Protein AF-A0A554G141-F1 (afdb_monomer)

Foldseek 3Di:
DDDDDPPPCPPPFPDWDAFAAAWDVLLLVLLQVLQVVLLVCLDCVNPPQWDRCLSVLLLVVLQQWFKKWWTWPGHPPDPPLVPTFTWIWTATPVRDIDDTFTPVDGDDPLQWTKMFGGDSSGGPIMTGPCSPVVDDSVVSSVNCNCVNVRSSCSCCVVCVVSIGDDDDDDDDPVVVVVVVD

Sequence (181 aa):
MLPGGYFILTPWLAPPEVPGNIPSPTLARLLNESIDNALADMNPRDAPGLIPEAAANSRVFLHEVSEVVARCSMGRLEPNQKYNKLEYHLVRVDGVRFKPIYTGTRCSEKTLIFRATFKEGRVDQAFTDGRERQSSVDDVRGRVAEFGQKVTWSDWDHHRARYFPPPPPPPAPRDVAKEWE

Radius of gyration: 21.54 Å; Cα contacts (8 Å, |Δi|>4): 294; chains: 1; bounding box: 58×55×67 Å

Nearest PDB structures (foldseek):
  8wx0-assembly1_A  TM=3.498E-01  e=8.730E+00  Mycobacterium tuberculosis
  7d5n-assembly1_A-2  TM=1.989E-01  e=2.894E+00  Azotobacter vinelandii DJ

Mean predicted aligned error: 7.5 Å

Secondary structure (DSSP, 8-state):
------------PPPPPPP--EE-HHHHHHHHHHHHHHHHT-STTTSTT--TTHHHHHHHHHHHEEEEEEEESS-TTSTTGGG-EEEEEEEETTSPBPPPEEEEEE--TT---EEEEEETTEEEEEEE-SGGGGS-HHHHHHHHTTHHHHHHHTTTTT-GGGTSPPPPPPPPHHHHHHTT-

Solvent-accessible surface area (backbone atoms only — not comparable to full-atom values): 10184 Å² total; per-residue (Å²): 137,81,85,81,77,81,76,81,79,68,80,82,68,44,68,46,60,71,47,34,87,44,78,32,70,68,56,18,50,45,47,40,51,16,32,55,51,40,42,65,47,36,33,42,88,77,35,74,68,40,34,82,54,22,31,60,44,37,45,55,52,34,51,44,34,32,36,39,35,32,28,37,75,45,15,93,76,41,86,68,55,93,70,22,32,29,25,38,38,40,27,29,70,88,68,53,69,54,80,70,39,75,70,87,46,68,49,54,96,84,54,82,40,26,36,34,34,36,50,92,41,36,53,70,44,21,21,21,71,59,70,70,76,81,50,53,72,67,59,51,42,62,74,38,46,59,50,18,43,60,61,54,55,59,48,45,84,79,46,40,78,57,34,31,70,82,79,78,79,80,76,53,73,75,59,58,55,61,76,79,110

pLDDT: mean 88.93, std 14.11, range [39.19, 98.69]

Structure (mmCIF, N/CA/C/O backbone):
data_AF-A0A554G141-F1
#
_entry.id   AF-A0A554G141-F1
#
loop_
_atom_site.group_PDB
_atom_site.id
_atom_site.type_symbol
_atom_site.label_atom_id
_atom_site.label_alt_id
_atom_site.label_comp_id
_atom_site.label_asym_id
_atom_site.label_entity_id
_atom_site.label_seq_id
_atom_site.pdbx_PDB_ins_code
_atom_site.Cartn_x
_atom_site.Cartn_y
_atom_site.Cartn_z
_atom_site.occupancy
_atom_site.B_iso_or_equiv
_atom_site.auth_seq_id
_atom_site.auth_comp_id
_atom_site.auth_asym_id
_atom_site.auth_atom_id
_atom_site.pdbx_PDB_model_num
ATOM 1 N N . MET A 1 1 ? 8.980 -40.748 46.074 1.00 39.19 1 MET A N 1
ATOM 2 C CA . MET A 1 1 ? 9.354 -40.515 44.662 1.00 39.19 1 MET A CA 1
ATOM 3 C C . MET A 1 1 ? 8.459 -39.415 44.121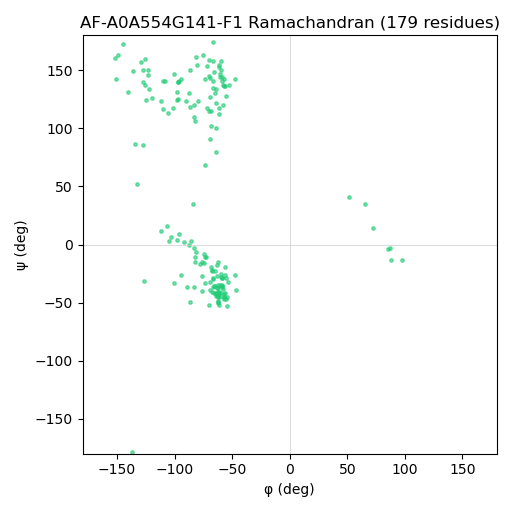 1.00 39.19 1 MET A C 1
ATOM 5 O O . MET A 1 1 ? 7.263 -39.631 44.002 1.00 39.19 1 MET A O 1
ATOM 9 N N . LEU A 1 2 ? 9.014 -38.223 43.904 1.00 43.03 2 LEU A N 1
ATOM 10 C CA . LEU A 1 2 ? 8.326 -37.097 43.268 1.00 43.03 2 LEU A CA 1
ATOM 11 C C . LEU A 1 2 ? 8.580 -37.189 41.757 1.00 43.03 2 LEU A C 1
ATOM 13 O O . LEU A 1 2 ? 9.753 -37.193 41.381 1.00 43.03 2 LEU A O 1
ATOM 17 N N . PRO A 1 3 ? 7.565 -37.243 40.880 1.00 44.75 3 PRO A N 1
ATOM 18 C CA . PRO A 1 3 ? 7.793 -36.945 39.481 1.00 44.75 3 PRO A CA 1
ATOM 19 C C . PRO A 1 3 ? 7.763 -35.423 39.333 1.00 44.75 3 PRO A C 1
ATOM 21 O O . PRO A 1 3 ? 6.718 -34.784 39.450 1.00 44.75 3 PRO A O 1
ATOM 24 N N . GLY A 1 4 ? 8.948 -34.842 39.145 1.00 42.09 4 GLY A N 1
ATOM 25 C CA . GLY A 1 4 ? 9.116 -33.436 38.807 1.00 42.09 4 GLY A CA 1
ATOM 26 C C . GLY A 1 4 ? 8.441 -33.137 37.473 1.00 42.09 4 GLY A C 1
ATOM 27 O O . GLY A 1 4 ? 8.871 -33.620 36.427 1.00 42.09 4 GLY A O 1
ATOM 28 N N . GLY A 1 5 ? 7.371 -32.345 37.522 1.00 40.41 5 GLY A N 1
ATOM 29 C CA . GLY A 1 5 ? 6.771 -31.752 36.339 1.00 40.41 5 GLY A CA 1
ATOM 30 C C . GLY A 1 5 ? 7.725 -30.716 35.759 1.00 40.41 5 GLY A C 1
ATOM 31 O O . GLY A 1 5 ? 8.004 -29.696 36.388 1.00 40.41 5 GLY A O 1
ATOM 32 N N . TYR A 1 6 ? 8.228 -30.982 34.557 1.00 41.31 6 TYR A N 1
ATOM 33 C CA . TYR A 1 6 ? 8.872 -29.973 33.730 1.00 41.31 6 TYR A CA 1
ATOM 34 C C . TYR A 1 6 ? 7.826 -28.915 33.363 1.00 41.31 6 TYR A C 1
ATOM 36 O O . TYR A 1 6 ? 7.010 -29.112 32.464 1.00 41.31 6 TYR A O 1
ATOM 44 N N . PHE A 1 7 ? 7.846 -27.781 34.063 1.00 43.00 7 PHE A N 1
ATOM 45 C CA . PHE A 1 7 ? 7.217 -26.563 33.575 1.00 43.00 7 PHE A CA 1
ATOM 46 C C . PHE A 1 7 ? 8.021 -26.083 32.367 1.00 43.00 7 PHE A C 1
ATOM 48 O O . PHE A 1 7 ? 9.104 -25.515 32.507 1.00 43.00 7 PHE A O 1
ATOM 55 N N . ILE A 1 8 ? 7.498 -26.334 31.169 1.00 44.94 8 ILE A N 1
ATOM 56 C CA . ILE A 1 8 ? 7.984 -25.692 29.951 1.00 44.94 8 ILE A CA 1
ATOM 57 C C . ILE A 1 8 ? 7.579 -24.216 30.049 1.00 44.94 8 ILE A C 1
ATOM 59 O O . ILE A 1 8 ? 6.482 -23.822 29.662 1.00 44.94 8 ILE A O 1
ATOM 63 N N . LEU A 1 9 ? 8.463 -23.395 30.615 1.00 43.41 9 LEU A N 1
ATOM 64 C CA . LEU A 1 9 ? 8.419 -21.939 30.507 1.00 43.41 9 LEU A CA 1
ATOM 65 C C . LEU A 1 9 ? 8.867 -21.550 29.092 1.00 43.41 9 LEU A C 1
ATOM 67 O O . LEU A 1 9 ? 9.944 -20.994 28.895 1.00 43.41 9 LEU A O 1
ATOM 71 N N . THR A 1 10 ? 8.060 -21.861 28.078 1.00 49.28 10 THR A N 1
ATOM 72 C CA . THR A 1 10 ? 8.142 -21.101 26.828 1.00 49.28 10 THR A CA 1
ATOM 73 C C . THR A 1 10 ? 7.728 -19.671 27.163 1.00 49.28 10 THR A C 1
ATOM 75 O O . THR A 1 10 ? 6.617 -19.495 27.678 1.00 49.28 10 THR A O 1
ATOM 78 N N . PRO A 1 11 ? 8.574 -18.652 26.921 1.00 46.34 11 PRO A N 1
ATOM 79 C CA . PRO A 1 11 ? 8.139 -17.278 27.080 1.00 46.34 11 PRO A CA 1
ATOM 80 C C . PRO A 1 11 ? 6.947 -17.099 26.144 1.00 46.34 11 PRO A C 1
ATOM 82 O O . PRO A 1 11 ? 7.045 -17.355 24.945 1.00 46.34 11 PRO A O 1
ATOM 85 N N . TRP A 1 12 ? 5.798 -16.751 26.718 1.00 48.34 12 TRP A N 1
ATOM 86 C CA . TRP A 1 12 ? 4.612 -16.338 25.984 1.00 48.34 12 TRP A CA 1
ATOM 87 C C . TRP A 1 12 ? 4.949 -15.032 25.254 1.00 48.34 12 TRP A C 1
ATOM 89 O O . TRP A 1 12 ? 4.650 -13.940 25.732 1.00 48.34 12 TRP A O 1
ATOM 99 N N . LEU A 1 13 ? 5.645 -15.148 24.125 1.00 55.28 13 LEU A N 1
ATOM 100 C CA . LEU A 1 13 ? 5.825 -14.065 23.174 1.00 55.28 13 LEU A CA 1
ATOM 101 C C . LEU A 1 13 ? 4.426 -13.689 22.692 1.00 55.28 13 LEU A C 1
ATOM 103 O O . LEU A 1 13 ? 3.688 -14.533 22.171 1.00 55.28 13 LEU A O 1
ATOM 107 N N . ALA A 1 14 ? 4.009 -12.455 22.968 1.00 56.25 14 ALA A N 1
ATOM 108 C CA . ALA A 1 14 ? 2.684 -12.008 22.575 1.00 56.25 14 ALA A CA 1
ATOM 109 C C . ALA A 1 14 ? 2.637 -11.994 21.040 1.00 56.25 14 ALA A C 1
ATOM 111 O O . ALA A 1 14 ? 3.540 -11.427 20.417 1.00 56.25 14 ALA A O 1
ATOM 112 N N . PRO A 1 15 ? 1.617 -12.592 20.402 1.00 65.44 15 PRO A N 1
ATOM 113 C CA . PRO A 1 15 ? 1.520 -12.542 18.954 1.00 65.44 15 PRO A CA 1
ATOM 114 C C . PRO A 1 15 ? 1.429 -11.077 18.486 1.00 65.44 15 PRO A C 1
ATOM 116 O O . PRO A 1 15 ? 0.914 -10.225 19.221 1.00 65.44 15 PRO A O 1
ATOM 119 N N . PRO A 1 16 ? 1.922 -10.761 17.274 1.00 71.06 16 PRO A N 1
ATOM 120 C CA . PRO A 1 16 ? 1.695 -9.464 16.648 1.00 71.06 16 PRO A CA 1
ATOM 121 C C . PRO A 1 16 ? 0.220 -9.061 16.712 1.00 71.06 16 PRO A C 1
ATOM 123 O O . PRO A 1 16 ? -0.654 -9.918 16.554 1.00 71.06 16 PRO A O 1
ATOM 126 N N . GLU A 1 17 ? -0.059 -7.770 16.922 1.00 75.56 17 GLU A N 1
ATOM 127 C CA . GLU A 1 17 ? -1.439 -7.274 16.921 1.00 75.56 17 GLU A CA 1
ATOM 128 C C . GLU A 1 17 ? -2.128 -7.646 15.601 1.00 75.56 17 GLU A C 1
ATOM 130 O O . GLU A 1 17 ? -1.603 -7.410 14.509 1.00 75.56 17 GLU A O 1
ATOM 135 N N . VAL A 1 18 ? -3.301 -8.267 15.716 1.00 79.88 18 VAL A N 1
ATOM 136 C CA . VAL A 1 18 ? -4.112 -8.697 14.578 1.00 79.88 18 VAL A CA 1
ATOM 137 C C . VAL A 1 18 ? -5.177 -7.630 14.329 1.00 79.88 18 VAL A C 1
ATOM 139 O O . VAL A 1 18 ? -5.745 -7.119 15.297 1.00 79.88 18 VAL A O 1
ATOM 142 N N . PRO A 1 19 ? -5.479 -7.290 13.064 1.00 82.69 19 PRO A N 1
ATOM 143 C CA . PRO A 1 19 ? -6.609 -6.429 12.753 1.00 82.69 19 PRO A CA 1
ATOM 144 C C . PRO A 1 19 ? -7.897 -6.945 13.391 1.00 82.69 19 PRO A C 1
ATOM 146 O O . PRO A 1 19 ? -8.187 -8.142 13.350 1.00 82.69 19 PRO A O 1
ATOM 149 N N . GLY A 1 20 ? -8.687 -6.033 13.954 1.00 88.19 20 GLY A N 1
ATOM 150 C CA . GLY A 1 20 ? -10.037 -6.364 14.388 1.00 88.19 20 GLY A CA 1
ATOM 151 C C . GLY A 1 20 ? -10.960 -6.690 13.205 1.00 88.19 20 GLY A C 1
ATOM 152 O O . GLY A 1 20 ? -10.599 -6.560 12.035 1.00 88.19 20 GLY A O 1
ATOM 153 N N . ASN A 1 21 ? -12.184 -7.112 13.523 1.00 93.94 21 ASN A N 1
ATOM 154 C CA . ASN A 1 21 ? -13.203 -7.489 12.536 1.00 93.94 21 ASN A CA 1
ATOM 155 C C . ASN A 1 21 ? -14.321 -6.440 12.405 1.00 93.94 21 ASN A C 1
ATOM 157 O O . ASN A 1 21 ? -15.384 -6.742 11.865 1.00 93.94 21 ASN A O 1
ATOM 161 N N . ILE A 1 22 ? -14.116 -5.219 12.909 1.00 96.38 22 ILE A N 1
ATOM 162 C CA . ILE A 1 22 ? -15.122 -4.155 12.844 1.00 96.38 22 ILE A CA 1
ATOM 163 C C . ILE A 1 22 ? -15.028 -3.482 11.471 1.00 96.38 22 ILE A C 1
ATOM 165 O O . ILE A 1 22 ? -13.972 -2.933 11.155 1.00 96.38 22 ILE A O 1
ATOM 169 N N . PRO A 1 23 ? -16.093 -3.485 10.648 1.00 96.94 23 PRO A N 1
ATOM 170 C CA . PRO A 1 23 ? -16.059 -2.827 9.350 1.00 96.94 23 PRO A CA 1
ATOM 171 C C . PRO A 1 23 ? -15.935 -1.305 9.505 1.00 96.94 23 PRO A C 1
ATOM 173 O O . PRO A 1 23 ? -16.569 -0.687 10.369 1.00 96.94 23 PRO A O 1
ATOM 176 N N . SER A 1 24 ? -15.139 -0.694 8.629 1.00 97.62 24 SER A N 1
ATOM 177 C CA . SER A 1 24 ? -14.906 0.748 8.575 1.00 97.62 24 SER A CA 1
ATOM 178 C C . SER A 1 24 ? -14.997 1.254 7.127 1.00 97.62 24 SER A C 1
ATOM 180 O O . SER A 1 24 ? -13.982 1.357 6.432 1.00 97.62 24 SER A O 1
ATOM 182 N N . PRO A 1 25 ? -16.211 1.589 6.641 1.00 97.81 25 PRO A N 1
ATOM 183 C CA . PRO A 1 25 ? -16.408 2.127 5.291 1.00 97.81 25 PRO A CA 1
ATOM 184 C C . PRO A 1 25 ? -15.635 3.429 5.054 1.00 97.81 25 PRO A C 1
ATOM 186 O O . PRO A 1 25 ? -15.106 3.661 3.969 1.00 97.81 25 PRO A O 1
ATOM 189 N N . THR A 1 26 ? -15.515 4.264 6.091 1.00 98.25 26 THR A N 1
ATOM 190 C CA . THR A 1 26 ? -14.709 5.488 6.037 1.00 98.25 26 THR A CA 1
ATOM 191 C C . THR A 1 26 ? -13.245 5.169 5.771 1.00 98.25 26 THR A C 1
ATOM 193 O O . THR A 1 26 ? -12.652 5.797 4.901 1.00 98.25 26 THR A O 1
ATOM 196 N N . LEU A 1 27 ? -12.669 4.176 6.457 1.00 98.19 27 LEU A N 1
ATOM 197 C CA . LEU A 1 27 ? -11.290 3.771 6.200 1.00 98.19 27 LEU A CA 1
ATOM 198 C C . LEU A 1 27 ? -11.132 3.211 4.782 1.00 98.19 27 LEU A C 1
ATOM 200 O O . LEU A 1 27 ? -10.208 3.616 4.088 1.00 98.19 27 LEU A O 1
ATOM 204 N N . ALA A 1 28 ? -12.049 2.357 4.317 1.00 98.50 28 ALA A N 1
ATOM 205 C CA . ALA A 1 28 ? -12.010 1.827 2.950 1.00 98.50 28 ALA A CA 1
ATOM 206 C C . ALA A 1 28 ? -11.988 2.947 1.892 1.00 98.50 28 ALA A C 1
ATOM 208 O O . ALA A 1 28 ? -11.204 2.898 0.943 1.00 98.50 28 ALA A O 1
ATOM 209 N N . ARG A 1 29 ? -12.789 4.004 2.088 1.00 98.62 29 ARG A N 1
ATOM 210 C CA . ARG A 1 29 ? -12.760 5.201 1.236 1.00 98.62 29 ARG A CA 1
ATOM 211 C C . ARG A 1 29 ? -11.405 5.912 1.287 1.00 98.62 29 ARG A C 1
ATOM 213 O O . ARG A 1 29 ? -10.842 6.180 0.234 1.00 98.62 29 ARG A O 1
ATOM 220 N N . LEU A 1 30 ? -10.865 6.181 2.478 1.00 98.56 30 LEU A N 1
ATOM 221 C CA . LEU A 1 30 ? -9.574 6.871 2.628 1.00 98.56 30 LEU A CA 1
ATOM 222 C C . LEU A 1 30 ? -8.406 6.076 2.018 1.00 98.56 30 LEU A C 1
ATOM 224 O O . LEU A 1 30 ? -7.485 6.661 1.454 1.00 98.56 30 LEU A O 1
ATOM 228 N N . LEU A 1 31 ? -8.445 4.743 2.095 1.00 98.62 31 LEU A N 1
ATOM 229 C CA . LEU A 1 31 ? -7.447 3.882 1.459 1.00 98.62 31 LEU A CA 1
ATOM 230 C C . LEU A 1 31 ? -7.540 3.947 -0.073 1.00 98.62 31 LEU A C 1
ATOM 232 O O . LEU A 1 31 ? -6.507 4.025 -0.735 1.00 98.62 31 LEU A O 1
ATOM 236 N N . ASN A 1 32 ? -8.753 3.968 -0.638 1.00 98.69 32 ASN A N 1
ATOM 237 C CA . ASN A 1 32 ? -8.944 4.190 -2.075 1.00 98.69 32 ASN A CA 1
ATOM 238 C C . ASN A 1 32 ? -8.473 5.587 -2.508 1.00 98.69 32 ASN A C 1
ATOM 240 O O . ASN A 1 32 ? -7.807 5.691 -3.530 1.00 98.69 32 ASN A O 1
ATOM 244 N N . GLU A 1 33 ? -8.751 6.637 -1.728 1.00 98.62 33 GLU A N 1
ATOM 245 C CA . GLU A 1 33 ? -8.236 7.992 -1.992 1.00 98.62 33 GLU A CA 1
ATOM 246 C C . GLU A 1 33 ? -6.702 8.005 -2.033 1.00 98.62 33 GLU A C 1
ATOM 248 O O . GLU A 1 33 ? -6.109 8.558 -2.954 1.00 98.62 33 GLU A O 1
ATOM 253 N N . SER A 1 34 ? -6.050 7.343 -1.072 1.00 98.50 34 SER A N 1
ATOM 254 C CA . SER A 1 34 ? -4.591 7.211 -1.053 1.00 98.50 34 SER A CA 1
ATOM 255 C C . SER A 1 34 ? -4.054 6.450 -2.276 1.00 98.50 34 SER A C 1
ATOM 257 O O . SER A 1 34 ? -3.048 6.862 -2.852 1.00 98.50 34 SER A O 1
ATOM 259 N N . ILE A 1 35 ? -4.726 5.375 -2.712 1.00 98.44 35 ILE A N 1
ATOM 260 C CA . ILE A 1 35 ? -4.378 4.652 -3.950 1.00 98.44 35 ILE A CA 1
ATOM 261 C C . ILE A 1 35 ? -4.525 5.556 -5.171 1.00 98.44 35 ILE A C 1
ATOM 263 O O . ILE A 1 35 ? -3.615 5.622 -5.990 1.00 98.44 35 ILE A O 1
ATOM 267 N N . ASP A 1 36 ? -5.662 6.232 -5.313 1.00 98.19 36 ASP A N 1
ATOM 268 C CA . ASP A 1 36 ? -5.946 7.036 -6.498 1.00 98.19 36 ASP A CA 1
ATOM 269 C C . ASP A 1 36 ? -4.985 8.235 -6.598 1.00 98.19 36 ASP A C 1
ATOM 271 O O . ASP A 1 36 ? -4.502 8.520 -7.693 1.00 98.19 36 ASP A O 1
ATOM 275 N N . ASN A 1 37 ? -4.595 8.844 -5.471 1.00 97.44 37 ASN A N 1
ATOM 276 C CA . ASN A 1 37 ? -3.527 9.850 -5.431 1.00 97.44 37 ASN A CA 1
ATOM 277 C C . ASN A 1 37 ? -2.176 9.265 -5.868 1.00 97.44 37 ASN A C 1
ATOM 279 O O . ASN A 1 37 ? -1.526 9.813 -6.752 1.00 97.44 37 ASN A O 1
ATOM 283 N N . ALA A 1 38 ? -1.780 8.113 -5.317 1.00 97.06 38 ALA A N 1
ATOM 284 C CA . ALA A 1 38 ? -0.513 7.480 -5.678 1.00 97.06 38 ALA A CA 1
ATOM 285 C C . ALA A 1 38 ? -0.439 7.115 -7.169 1.00 97.06 38 ALA A C 1
ATOM 287 O O . ALA A 1 38 ? 0.628 7.196 -7.766 1.00 97.06 38 ALA A O 1
ATOM 288 N N . LEU A 1 39 ? -1.560 6.721 -7.779 1.00 96.88 39 LEU A N 1
ATOM 289 C CA . LEU A 1 39 ? -1.635 6.441 -9.213 1.00 96.88 39 LEU A CA 1
ATOM 290 C C . LEU A 1 39 ? -1.611 7.716 -10.063 1.00 96.88 39 LEU A C 1
ATOM 292 O O . LEU A 1 39 ? -1.063 7.686 -11.162 1.00 96.88 39 LEU A O 1
ATOM 296 N N . ALA A 1 40 ? -2.178 8.823 -9.577 1.00 96.12 40 ALA A N 1
ATOM 297 C CA . ALA A 1 40 ? -2.068 10.118 -10.247 1.00 96.12 40 ALA A CA 1
ATOM 298 C C . ALA A 1 40 ? -0.605 10.593 -10.306 1.00 96.12 40 ALA A C 1
ATOM 300 O O . ALA A 1 40 ? -0.170 11.085 -11.347 1.00 96.12 40 ALA A O 1
ATOM 301 N N . ASP A 1 41 ? 0.166 10.337 -9.246 1.00 95.31 41 ASP A N 1
ATOM 302 C CA . ASP A 1 41 ? 1.593 10.674 -9.152 1.00 95.31 41 ASP A CA 1
ATOM 303 C C . ASP A 1 41 ? 2.496 9.770 -10.024 1.00 95.31 41 ASP A C 1
ATOM 305 O O . ASP A 1 41 ? 3.673 10.065 -10.227 1.00 95.31 41 ASP A O 1
ATOM 309 N N . MET A 1 42 ? 1.970 8.675 -10.591 1.00 94.94 42 MET A N 1
ATOM 310 C CA . MET A 1 42 ? 2.705 7.748 -11.474 1.00 94.94 42 MET A CA 1
ATOM 311 C C . MET A 1 42 ? 2.761 8.201 -12.934 1.00 94.94 42 MET A C 1
ATOM 313 O O . MET A 1 42 ? 2.724 7.385 -13.859 1.00 94.94 42 MET A O 1
ATOM 317 N N . ASN A 1 43 ? 2.848 9.502 -13.166 1.00 91.25 43 ASN A N 1
ATOM 318 C CA . ASN A 1 43 ? 3.11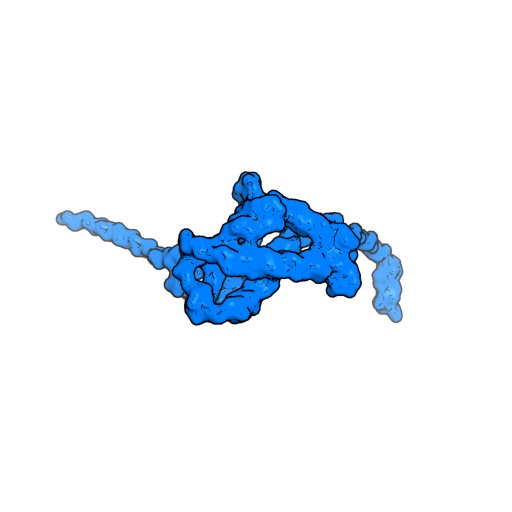1 10.029 -14.493 1.00 91.25 43 ASN A CA 1
ATOM 319 C C . ASN A 1 43 ? 4.596 10.427 -14.607 1.00 91.25 43 ASN A C 1
ATOM 321 O O . ASN A 1 43 ? 5.176 10.902 -13.631 1.00 91.25 43 ASN A O 1
ATOM 325 N N . PRO A 1 44 ? 5.233 10.288 -15.785 1.00 92.88 44 PRO A N 1
ATOM 326 C CA . PRO A 1 44 ? 6.660 10.595 -15.936 1.00 92.88 44 PRO A CA 1
ATOM 327 C C . PRO A 1 44 ? 7.045 12.058 -15.661 1.00 92.88 44 PRO A C 1
ATOM 329 O O . PRO A 1 44 ? 8.230 12.357 -15.520 1.00 92.88 44 PRO A O 1
ATOM 332 N N . ARG A 1 45 ? 6.070 12.976 -15.615 1.00 93.31 45 ARG A N 1
ATOM 333 C CA . ARG A 1 45 ? 6.292 14.382 -15.263 1.00 93.31 45 ARG A CA 1
ATOM 334 C C . ARG A 1 45 ? 6.493 14.553 -13.753 1.00 93.31 45 ARG A C 1
ATOM 336 O O . ARG A 1 45 ? 7.363 15.328 -13.368 1.00 93.31 45 ARG A O 1
ATOM 343 N N . ASP A 1 46 ? 5.736 13.832 -12.932 1.00 91.62 46 ASP A N 1
ATOM 344 C CA . ASP A 1 46 ? 5.782 13.937 -11.468 1.00 91.62 46 ASP A CA 1
ATOM 345 C C . ASP A 1 46 ? 6.721 12.892 -10.833 1.00 91.62 46 ASP A C 1
ATOM 347 O O . ASP A 1 46 ? 7.324 13.143 -9.790 1.00 91.62 46 ASP A O 1
ATOM 351 N N . ALA A 1 47 ? 6.936 11.760 -11.510 1.00 91.31 47 ALA A N 1
ATOM 352 C CA . ALA A 1 47 ? 7.878 10.710 -11.128 1.00 91.31 47 ALA A CA 1
ATOM 353 C C . ALA A 1 47 ? 8.833 10.372 -12.296 1.00 91.31 47 ALA A C 1
ATOM 355 O O . ALA A 1 47 ? 8.584 9.435 -13.068 1.00 91.31 47 ALA A O 1
ATOM 356 N N . PRO A 1 48 ? 9.945 11.124 -12.445 1.00 93.00 48 PRO A N 1
ATOM 357 C CA . PRO A 1 48 ? 10.907 10.914 -13.521 1.00 93.00 48 PRO A CA 1
ATOM 358 C C . PRO A 1 48 ? 11.466 9.488 -13.551 1.00 93.00 48 PRO A C 1
ATOM 360 O O . PRO A 1 48 ? 11.848 8.923 -12.527 1.00 93.00 48 PRO A O 1
ATOM 363 N N . GLY A 1 49 ? 11.555 8.922 -14.754 1.00 93.06 49 GLY A N 1
ATOM 364 C CA . GLY A 1 49 ? 12.064 7.569 -14.993 1.00 93.06 49 GLY A CA 1
ATOM 365 C C . GLY A 1 49 ? 10.981 6.499 -15.134 1.00 93.06 49 GLY A C 1
ATOM 366 O O . GLY A 1 49 ? 11.295 5.415 -15.622 1.00 93.06 49 GLY A O 1
ATOM 367 N N . LEU A 1 50 ? 9.726 6.789 -14.776 1.00 96.06 50 LEU A N 1
ATOM 368 C CA . LEU A 1 50 ? 8.603 5.907 -15.097 1.00 96.06 50 LEU A CA 1
ATOM 369 C C . LEU A 1 50 ? 8.260 5.943 -16.593 1.00 96.06 50 LEU A C 1
ATOM 371 O O . LEU A 1 50 ? 8.478 6.947 -17.276 1.00 96.06 50 LEU A O 1
ATOM 375 N N . ILE A 1 51 ? 7.684 4.849 -17.092 1.00 96.75 51 ILE A N 1
ATOM 376 C CA . ILE A 1 51 ? 7.012 4.816 -18.398 1.00 96.75 51 ILE A CA 1
ATOM 377 C C . ILE A 1 51 ? 5.591 5.404 -18.290 1.00 96.75 51 ILE A C 1
ATOM 379 O O . ILE A 1 51 ? 4.995 5.341 -17.210 1.00 96.75 51 ILE A O 1
ATOM 383 N N . PRO A 1 52 ? 5.007 5.949 -19.375 1.00 96.56 52 PRO A N 1
ATOM 384 C CA . PRO A 1 52 ? 3.648 6.507 -19.357 1.00 96.56 52 PRO A CA 1
ATOM 385 C C . PRO A 1 52 ? 2.560 5.534 -18.873 1.00 96.56 52 PRO A C 1
ATOM 387 O O . PRO A 1 52 ? 1.556 5.954 -18.304 1.00 96.56 52 PRO A O 1
ATOM 390 N N . GLU A 1 53 ? 2.761 4.232 -19.069 1.00 97.00 53 GLU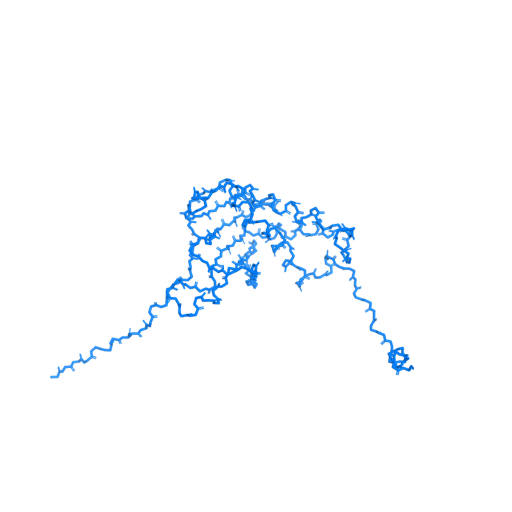 A N 1
ATOM 391 C CA . GLU A 1 53 ? 1.823 3.169 -18.707 1.00 97.00 53 GLU A CA 1
ATOM 392 C C . GLU A 1 53 ? 1.918 2.739 -17.231 1.00 97.00 53 GLU A C 1
ATOM 394 O O . GLU A 1 53 ? 1.129 1.899 -16.793 1.00 97.00 53 GLU A O 1
ATOM 399 N N . ALA A 1 54 ? 2.845 3.298 -16.441 1.00 97.19 54 ALA A N 1
ATOM 400 C CA . ALA A 1 54 ? 3.119 2.861 -15.068 1.00 97.19 54 ALA A CA 1
ATOM 401 C C . ALA A 1 54 ? 1.861 2.842 -14.180 1.00 97.19 54 ALA A C 1
ATOM 403 O O . ALA A 1 54 ? 1.603 1.844 -13.507 1.00 97.19 54 ALA A O 1
ATOM 404 N N . ALA A 1 55 ? 1.031 3.890 -14.236 1.00 97.12 55 ALA A N 1
ATOM 405 C CA . ALA A 1 55 ? -0.222 3.959 -13.480 1.00 97.12 55 ALA A CA 1
ATOM 406 C C . ALA A 1 55 ? -1.219 2.851 -13.879 1.00 97.12 55 ALA A C 1
ATOM 408 O O . ALA A 1 55 ? -1.830 2.210 -13.020 1.00 97.12 55 ALA A O 1
ATOM 409 N N . ALA A 1 56 ? -1.368 2.589 -15.182 1.00 96.88 56 ALA A N 1
ATOM 410 C CA . ALA A 1 56 ? -2.240 1.527 -15.683 1.00 96.88 56 ALA A CA 1
ATOM 411 C C . ALA A 1 56 ? -1.724 0.144 -15.256 1.00 96.88 56 ALA A C 1
ATOM 413 O O . ALA A 1 56 ? -2.498 -0.689 -14.786 1.00 96.88 56 ALA A O 1
ATOM 414 N N . ASN A 1 57 ? -0.409 -0.070 -15.322 1.00 97.62 57 ASN A N 1
ATOM 415 C CA . ASN A 1 57 ? 0.224 -1.311 -14.886 1.00 97.62 57 ASN A CA 1
ATOM 416 C C . ASN A 1 57 ? 0.109 -1.521 -13.369 1.00 97.62 57 ASN A C 1
ATOM 418 O O . ASN A 1 57 ? -0.143 -2.638 -12.922 1.00 97.62 57 ASN A O 1
ATOM 422 N N . SER A 1 58 ? 0.198 -0.460 -12.561 1.00 97.44 58 SER A N 1
ATOM 423 C CA . SER A 1 58 ? -0.109 -0.545 -11.129 1.00 97.44 58 SER A CA 1
ATOM 424 C C . SER A 1 58 ? -1.574 -0.872 -10.872 1.00 97.44 58 SER A C 1
ATOM 426 O O . SER A 1 58 ? -1.856 -1.642 -9.958 1.00 97.44 58 SER A O 1
ATOM 428 N N . ARG A 1 59 ? -2.517 -0.371 -11.681 1.00 96.62 59 ARG A N 1
ATOM 429 C CA . ARG A 1 59 ? -3.922 -0.787 -11.562 1.00 96.62 59 ARG A CA 1
ATOM 430 C C . ARG A 1 59 ? -4.074 -2.284 -11.833 1.00 96.62 59 ARG A C 1
ATOM 432 O O . ARG A 1 59 ? -4.719 -2.956 -11.037 1.00 96.62 59 ARG A O 1
ATOM 439 N N . VAL A 1 60 ? -3.435 -2.811 -12.881 1.00 96.69 60 VAL A N 1
ATOM 440 C CA . VAL A 1 60 ? -3.406 -4.259 -13.172 1.00 96.69 60 VAL A CA 1
ATOM 441 C C . VAL A 1 60 ? -2.845 -5.045 -11.987 1.00 96.69 60 VAL A C 1
ATOM 443 O O . VAL A 1 60 ? -3.481 -5.996 -11.546 1.00 96.69 60 VAL A O 1
ATOM 446 N N . PHE A 1 61 ? -1.724 -4.612 -11.408 1.00 97.12 61 PHE A N 1
ATOM 447 C CA . PHE A 1 61 ? -1.170 -5.233 -10.204 1.00 97.12 61 PHE A CA 1
ATOM 448 C C . PHE A 1 61 ? -2.169 -5.252 -9.035 1.00 97.12 61 PHE A C 1
ATOM 450 O O . PHE A 1 61 ? -2.318 -6.275 -8.373 1.00 97.12 61 PHE A O 1
ATOM 457 N N . LEU A 1 62 ? -2.910 -4.165 -8.800 1.00 97.81 62 LEU A N 1
ATOM 458 C CA . LEU A 1 62 ? -3.916 -4.126 -7.734 1.00 97.81 62 LEU A CA 1
ATOM 459 C C . LEU A 1 62 ? -5.051 -5.141 -7.948 1.00 97.81 62 LEU A C 1
ATOM 461 O O . LEU A 1 62 ? -5.636 -5.585 -6.964 1.00 97.81 62 LEU A O 1
ATOM 465 N N . HIS A 1 63 ? -5.362 -5.542 -9.189 1.00 97.75 63 HIS A N 1
ATOM 466 C CA . HIS A 1 63 ? -6.303 -6.644 -9.448 1.00 97.75 63 HIS A CA 1
ATOM 467 C C . HIS A 1 63 ? -5.760 -8.007 -8.997 1.00 97.75 63 HIS A C 1
ATOM 469 O O . HIS A 1 63 ? -6.542 -8.925 -8.755 1.00 97.75 63 HIS A O 1
ATOM 475 N N . GLU A 1 64 ? -4.440 -8.149 -8.881 1.00 96.62 64 GLU A N 1
ATOM 476 C CA . GLU A 1 64 ? -3.793 -9.362 -8.386 1.00 96.62 64 GLU A CA 1
ATOM 477 C C . GLU A 1 64 ? -3.768 -9.425 -6.850 1.00 96.62 64 GLU A C 1
ATOM 479 O O . GLU A 1 64 ? -3.511 -10.493 -6.295 1.00 96.62 64 GLU A O 1
ATOM 484 N N . VAL A 1 65 ? -4.031 -8.313 -6.154 1.00 97.75 65 VAL A N 1
ATOM 485 C CA . VAL A 1 65 ? -4.054 -8.227 -4.687 1.00 97.75 65 VAL A CA 1
ATOM 486 C C . VAL A 1 65 ? -5.448 -8.579 -4.174 1.00 97.75 65 VAL A C 1
ATOM 488 O O . VAL A 1 65 ? -6.442 -8.022 -4.628 1.00 97.75 65 VAL A O 1
ATOM 491 N N . SER A 1 66 ? -5.531 -9.482 -3.197 1.00 98.19 66 SER A N 1
ATOM 492 C CA . SER A 1 66 ? -6.782 -9.817 -2.503 1.00 98.19 66 SER A CA 1
ATOM 493 C C . SER A 1 66 ? -6.897 -9.142 -1.142 1.00 98.19 66 SER A C 1
ATOM 495 O O . SER A 1 66 ? -7.998 -8.831 -0.689 1.00 98.19 66 SER A O 1
ATOM 497 N N . GLU A 1 67 ? -5.772 -8.945 -0.456 1.00 98.12 67 GLU A N 1
ATOM 498 C CA . GLU A 1 67 ? -5.755 -8.447 0.915 1.00 98.12 67 GLU A CA 1
ATOM 499 C C . GLU A 1 67 ? -4.476 -7.667 1.212 1.00 98.12 67 GLU A C 1
ATOM 501 O O . GLU A 1 67 ? -3.380 -8.055 0.801 1.00 98.12 67 GLU A O 1
ATOM 506 N N . VAL A 1 68 ? -4.618 -6.599 1.996 1.00 98.12 68 VAL A N 1
ATOM 507 C CA . VAL A 1 68 ? -3.509 -5.925 2.667 1.00 98.12 68 VAL A CA 1
ATOM 508 C C . VAL A 1 68 ? -3.783 -5.847 4.159 1.00 98.12 68 VAL A C 1
ATOM 510 O O . VAL A 1 68 ? -4.794 -5.294 4.591 1.00 98.12 68 VAL A O 1
ATOM 513 N N . VAL A 1 69 ? -2.856 -6.368 4.957 1.00 97.19 69 VAL A N 1
ATOM 514 C CA . VAL A 1 69 ? -2.897 -6.298 6.418 1.00 97.19 69 VAL A CA 1
ATOM 515 C C . VAL A 1 69 ? -1.813 -5.357 6.918 1.00 97.19 69 VAL A C 1
ATOM 517 O O . VAL A 1 69 ? -0.624 -5.634 6.767 1.00 97.19 69 VAL A O 1
ATOM 520 N N . ALA A 1 70 ? -2.229 -4.267 7.555 1.00 96.31 70 ALA A N 1
ATOM 521 C CA . ALA A 1 70 ? -1.354 -3.400 8.322 1.00 96.31 70 ALA A CA 1
ATOM 522 C C . ALA A 1 70 ? -1.230 -3.938 9.744 1.00 96.31 70 ALA A C 1
ATOM 524 O O . ALA A 1 70 ? -2.229 -4.022 10.462 1.00 96.31 70 ALA A O 1
ATOM 525 N N . ARG A 1 71 ? -0.013 -4.304 10.150 1.00 93.19 71 ARG A N 1
ATOM 526 C CA . ARG A 1 71 ? 0.265 -4.781 11.508 1.00 93.19 71 ARG A CA 1
ATOM 527 C C . ARG A 1 71 ? 1.674 -4.444 11.967 1.00 93.19 71 ARG A C 1
ATOM 529 O O . ARG A 1 71 ? 2.555 -4.141 11.167 1.00 93.19 71 ARG A O 1
ATOM 536 N N . CYS A 1 72 ? 1.879 -4.524 13.272 1.00 92.06 72 CYS A N 1
ATOM 537 C CA . CYS A 1 72 ? 3.196 -4.392 13.870 1.00 92.06 72 CYS A CA 1
ATOM 538 C C . CYS A 1 72 ? 4.043 -5.645 13.625 1.00 92.06 72 CYS A C 1
ATOM 540 O O . CYS A 1 72 ? 3.530 -6.760 13.689 1.00 92.06 72 CYS A O 1
ATOM 542 N N . SER A 1 73 ? 5.341 -5.474 13.378 1.00 90.19 73 SER A N 1
ATOM 543 C CA . SER A 1 73 ? 6.281 -6.579 13.165 1.00 90.19 73 SER A CA 1
ATOM 544 C C . SER A 1 73 ? 6.509 -7.407 14.436 1.00 90.19 73 SER A C 1
ATOM 546 O O . SER A 1 73 ? 6.943 -8.553 14.362 1.00 90.19 73 SER A O 1
ATOM 548 N N . MET A 1 74 ? 6.244 -6.822 15.609 1.00 85.56 74 MET A N 1
ATOM 549 C CA . MET A 1 74 ? 6.377 -7.447 16.928 1.00 85.56 74 MET A CA 1
ATOM 550 C C . MET A 1 74 ? 5.078 -7.294 17.731 1.00 85.56 74 MET A C 1
ATOM 552 O O . MET A 1 74 ? 4.352 -6.306 17.576 1.00 85.56 74 MET A O 1
ATOM 556 N N . GLY A 1 75 ? 4.796 -8.251 18.620 1.00 78.50 75 GLY A N 1
ATOM 557 C CA . GLY A 1 75 ? 3.706 -8.141 19.592 1.00 78.50 75 GLY A CA 1
ATOM 558 C C . GLY A 1 75 ? 3.995 -7.103 20.674 1.00 78.50 75 GLY A C 1
ATOM 559 O O . GLY A 1 75 ? 5.147 -6.754 20.920 1.00 78.50 75 GLY A O 1
ATOM 560 N N . ARG A 1 76 ? 2.950 -6.605 21.344 1.00 73.81 76 ARG A N 1
ATOM 561 C CA . ARG A 1 76 ? 3.041 -5.492 22.313 1.00 73.81 76 ARG A CA 1
ATOM 562 C C . ARG A 1 76 ? 3.986 -5.756 23.495 1.00 73.81 76 ARG A C 1
ATOM 564 O O . ARG A 1 76 ? 4.544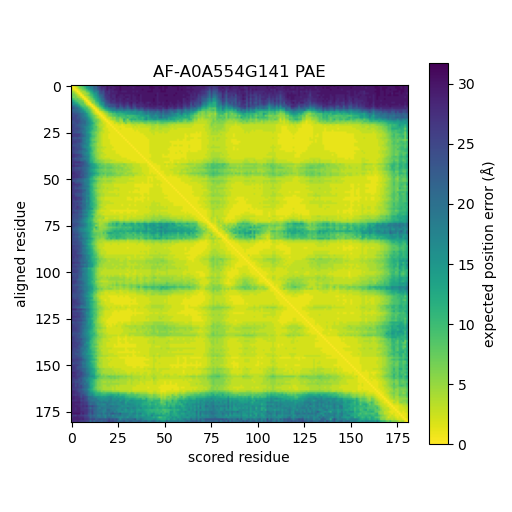 -4.813 24.046 1.00 73.81 76 ARG A O 1
ATOM 571 N N . LEU A 1 77 ? 4.148 -7.020 23.889 1.00 75.94 77 LEU A N 1
ATOM 572 C CA . LEU A 1 77 ? 4.954 -7.427 25.048 1.00 75.94 77 LEU A CA 1
ATOM 573 C C . LEU A 1 77 ? 6.373 -7.889 24.675 1.00 75.94 77 LEU A C 1
ATOM 575 O O . LEU A 1 77 ? 7.127 -8.304 25.550 1.00 75.94 77 LEU A O 1
ATOM 579 N N . GLU A 1 78 ? 6.749 -7.806 23.397 1.00 79.44 78 GLU A N 1
ATOM 580 C CA . GLU A 1 78 ? 8.078 -8.214 22.939 1.00 79.44 78 GLU A CA 1
ATOM 581 C C . GLU A 1 78 ? 9.178 -7.257 23.436 1.00 79.44 78 GLU A C 1
ATOM 583 O O . GLU A 1 78 ? 8.965 -6.038 23.489 1.00 79.44 78 GLU A O 1
ATOM 588 N N . PRO A 1 79 ? 10.388 -7.753 23.750 1.00 74.62 79 PRO A N 1
ATOM 589 C CA . PRO A 1 79 ? 11.534 -6.887 24.005 1.00 74.62 79 PRO A CA 1
ATOM 590 C C . PRO A 1 79 ? 11.871 -6.046 22.759 1.00 74.62 79 PRO A C 1
ATOM 592 O O . PRO A 1 79 ? 11.611 -6.439 21.628 1.00 74.62 79 PRO A O 1
ATOM 595 N N . ASN A 1 80 ? 12.504 -4.882 22.952 1.00 79.62 80 ASN A N 1
ATOM 596 C CA . ASN A 1 80 ? 12.898 -3.956 21.876 1.00 79.62 80 ASN A CA 1
ATOM 597 C C . ASN A 1 80 ? 11.749 -3.293 21.086 1.00 79.62 80 ASN A C 1
ATOM 599 O O . ASN A 1 80 ? 11.933 -2.956 19.915 1.00 79.62 80 ASN A O 1
ATOM 603 N N . GLN A 1 81 ? 10.624 -2.971 21.741 1.00 79.62 81 GLN A N 1
ATOM 604 C CA . GLN A 1 81 ? 9.509 -2.206 21.141 1.00 79.62 81 GLN A CA 1
ATOM 605 C C . GLN A 1 81 ? 9.934 -0.936 20.377 1.00 79.62 81 GLN A C 1
ATOM 607 O O . GLN A 1 81 ? 9.276 -0.546 19.418 1.00 79.62 81 GLN A O 1
ATOM 612 N N . LYS A 1 82 ? 11.074 -0.315 20.725 1.00 81.25 82 LYS A N 1
ATOM 613 C CA . LYS A 1 82 ? 11.656 0.818 19.976 1.00 81.25 82 LYS A CA 1
ATOM 614 C C . LYS A 1 82 ? 11.932 0.534 18.488 1.00 81.25 82 LYS A C 1
ATOM 616 O O . LYS A 1 82 ? 12.103 1.478 17.722 1.00 81.25 82 LYS A O 1
ATOM 621 N N . TYR A 1 83 ? 12.013 -0.736 18.086 1.00 85.19 83 TYR A N 1
ATOM 622 C CA . TYR A 1 83 ? 12.199 -1.177 16.700 1.00 85.19 83 TYR A CA 1
ATOM 623 C C . TYR A 1 83 ? 10.966 -1.885 16.132 1.00 85.19 83 TYR A C 1
ATOM 625 O O . TYR A 1 83 ? 11.067 -2.489 15.067 1.00 85.19 83 TYR A O 1
ATOM 633 N N . ASN A 1 84 ? 9.822 -1.820 16.816 1.00 90.44 84 ASN A N 1
ATOM 634 C CA . ASN A 1 84 ? 8.588 -2.404 16.321 1.00 90.44 84 ASN A CA 1
ATOM 635 C C . ASN A 1 84 ? 8.095 -1.591 15.118 1.00 90.44 84 ASN A C 1
ATOM 637 O O . ASN A 1 84 ? 7.803 -0.399 15.234 1.00 90.44 84 ASN A O 1
ATOM 641 N N . LYS A 1 85 ? 8.081 -2.210 13.942 1.00 93.38 85 LYS A N 1
ATOM 642 C CA . LYS A 1 85 ? 7.781 -1.557 12.669 1.00 93.38 85 LYS A CA 1
ATOM 643 C C . LYS A 1 85 ? 6.317 -1.758 12.325 1.00 93.38 85 LYS A C 1
ATOM 645 O O . LYS A 1 85 ? 5.805 -2.855 12.502 1.00 93.38 85 LYS A O 1
ATOM 650 N N . LEU A 1 86 ? 5.666 -0.736 11.782 1.00 94.25 86 LEU A N 1
ATOM 651 C CA . LEU A 1 86 ? 4.406 -0.942 11.080 1.00 94.25 86 LEU A CA 1
ATOM 652 C C . LEU A 1 86 ? 4.719 -1.465 9.676 1.00 94.25 86 LEU A C 1
ATOM 654 O O . LEU A 1 86 ? 5.453 -0.819 8.918 1.00 94.25 86 LEU A O 1
ATOM 658 N N . GLU A 1 87 ? 4.160 -2.621 9.343 1.00 95.88 87 GLU A N 1
ATOM 659 C CA . GLU A 1 87 ? 4.359 -3.307 8.072 1.00 95.88 87 GLU A CA 1
ATOM 660 C C . GLU A 1 87 ? 3.028 -3.565 7.365 1.00 95.88 87 GLU A C 1
ATOM 662 O O . GLU A 1 87 ? 2.006 -3.839 8.001 1.00 95.88 87 GLU A O 1
ATOM 667 N N . TYR A 1 88 ? 3.058 -3.512 6.034 1.00 97.00 88 TYR A N 1
ATOM 668 C CA . TYR A 1 88 ? 1.979 -3.995 5.182 1.00 97.00 88 TYR A CA 1
ATOM 669 C C . TYR A 1 88 ? 2.312 -5.395 4.675 1.00 97.00 88 TYR A C 1
ATOM 671 O O . TYR A 1 88 ? 3.356 -5.627 4.065 1.00 97.00 88 TYR A O 1
ATOM 679 N N . HIS A 1 89 ? 1.408 -6.332 4.930 1.00 96.38 89 HIS A N 1
ATOM 680 C CA . HIS A 1 89 ? 1.470 -7.697 4.431 1.00 96.38 89 HIS A CA 1
ATOM 681 C C . HIS A 1 89 ? 0.436 -7.846 3.326 1.00 96.38 89 HIS A C 1
ATOM 683 O O . HIS A 1 89 ? -0.761 -7.760 3.590 1.00 96.38 89 HIS A O 1
ATOM 689 N N . LEU A 1 90 ? 0.908 -8.044 2.099 1.00 96.50 90 LEU A N 1
ATOM 690 C CA . LEU A 1 90 ? 0.055 -8.185 0.927 1.00 96.50 90 LEU A CA 1
ATOM 691 C C . LEU A 1 90 ? -0.148 -9.670 0.631 1.00 96.50 90 LEU A C 1
ATOM 693 O O . LEU A 1 90 ? 0.795 -10.467 0.706 1.00 96.50 90 LEU A O 1
ATOM 697 N N . VAL A 1 91 ? -1.372 -10.021 0.257 1.00 96.62 91 VAL A N 1
ATOM 698 C CA . VAL A 1 91 ? -1.752 -11.350 -0.217 1.00 96.62 91 VAL A CA 1
ATOM 699 C C . VAL A 1 91 ? -2.353 -11.205 -1.607 1.00 96.62 91 VAL A C 1
ATOM 701 O O . VAL A 1 91 ? -3.167 -10.310 -1.847 1.00 96.62 91 VAL A O 1
ATOM 704 N N . ARG A 1 92 ? -1.928 -12.069 -2.525 1.00 95.19 92 ARG A N 1
ATOM 705 C CA . ARG A 1 92 ? -2.480 -12.165 -3.875 1.00 95.19 92 ARG A CA 1
ATOM 706 C C . ARG A 1 92 ? -3.757 -12.992 -3.893 1.00 95.19 92 ARG A C 1
ATOM 708 O O . ARG A 1 92 ? -3.983 -13.826 -3.021 1.00 95.19 92 ARG A O 1
ATOM 715 N N . VAL A 1 93 ? -4.535 -12.835 -4.959 1.00 96.00 93 VAL A N 1
ATOM 716 C CA . VAL A 1 93 ? -5.738 -13.639 -5.240 1.00 96.00 93 VAL A CA 1
ATOM 717 C C . VAL A 1 93 ? -5.479 -15.150 -5.289 1.00 96.00 93 VAL A C 1
ATOM 719 O O . VAL A 1 93 ? -6.378 -15.928 -4.988 1.00 96.00 93 VAL A O 1
ATOM 722 N N . ASP A 1 94 ? -4.255 -15.575 -5.616 1.00 94.12 94 ASP A N 1
ATOM 723 C CA . ASP A 1 94 ? -3.818 -16.979 -5.608 1.00 94.12 94 ASP A CA 1
ATOM 724 C C . ASP A 1 94 ? -3.317 -17.462 -4.227 1.00 94.12 94 ASP A C 1
ATOM 726 O O . ASP A 1 94 ? -2.878 -18.602 -4.081 1.00 94.12 94 ASP A O 1
ATOM 730 N N . GLY A 1 95 ? -3.380 -16.607 -3.201 1.00 93.88 95 GLY A N 1
ATOM 731 C CA . GLY A 1 95 ? -2.941 -16.886 -1.834 1.00 93.88 95 GLY A CA 1
ATOM 732 C 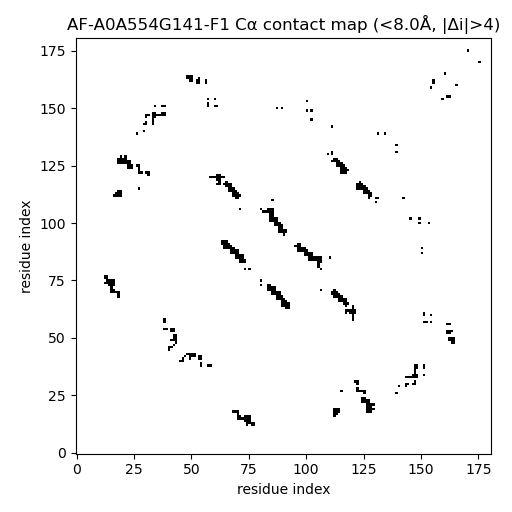C . GLY A 1 95 ? -1.450 -16.653 -1.574 1.00 93.88 95 GLY A C 1
ATOM 733 O O . GLY A 1 95 ? -1.012 -16.769 -0.424 1.00 93.88 95 GLY A O 1
ATOM 734 N N . VAL A 1 96 ? -0.656 -16.297 -2.592 1.00 93.31 96 VAL A N 1
ATOM 735 C CA . VAL A 1 96 ? 0.772 -16.001 -2.415 1.00 93.31 96 VAL A CA 1
ATOM 736 C C . VAL A 1 96 ? 0.944 -14.732 -1.580 1.00 93.31 96 VAL A C 1
ATOM 738 O O . VAL A 1 96 ? 0.284 -13.716 -1.800 1.00 93.31 96 VAL A O 1
ATOM 741 N N . ARG A 1 97 ? 1.860 -14.781 -0.608 1.00 93.94 97 ARG A N 1
ATOM 742 C CA . ARG A 1 97 ? 2.193 -13.647 0.263 1.00 93.94 97 ARG A CA 1
ATOM 743 C C . ARG A 1 97 ? 3.439 -12.937 -0.237 1.00 93.94 97 ARG A C 1
ATOM 745 O O . ARG A 1 97 ? 4.467 -13.577 -0.449 1.00 93.94 97 ARG A O 1
ATOM 752 N N . PHE A 1 98 ? 3.369 -11.616 -0.344 1.00 90.62 98 PHE A N 1
ATOM 753 C CA . PHE A 1 98 ? 4.550 -10.801 -0.612 1.00 90.62 98 PHE A CA 1
ATOM 754 C C . PHE A 1 98 ? 5.420 -10.660 0.638 1.00 90.62 98 PHE A C 1
ATOM 756 O O . PHE A 1 98 ? 4.978 -10.864 1.776 1.00 90.62 98 PHE A O 1
ATOM 763 N N . LYS A 1 99 ? 6.673 -10.249 0.423 1.00 91.69 99 LYS A N 1
ATOM 764 C CA . LYS A 1 99 ? 7.541 -9.799 1.509 1.00 91.69 99 LYS A CA 1
ATOM 765 C C . LYS A 1 99 ? 6.877 -8.615 2.240 1.00 91.69 99 LYS A C 1
ATOM 767 O O . LYS A 1 99 ? 6.345 -7.732 1.568 1.00 91.69 99 LYS A O 1
ATOM 772 N N . PRO A 1 100 ? 6.913 -8.568 3.586 1.00 93.75 100 PRO A N 1
ATOM 773 C CA . PRO A 1 100 ? 6.363 -7.444 4.336 1.00 93.75 100 PRO A CA 1
ATOM 774 C C . PRO A 1 100 ? 7.005 -6.119 3.923 1.00 93.75 100 PRO A C 1
ATOM 776 O O . PRO A 1 100 ? 8.227 -6.028 3.773 1.00 93.75 100 PRO A O 1
ATOM 779 N N . ILE A 1 101 ? 6.176 -5.090 3.768 1.00 95.06 101 ILE A N 1
ATOM 780 C CA . ILE A 1 101 ? 6.604 -3.753 3.361 1.00 95.06 101 ILE A CA 1
ATOM 781 C C . ILE A 1 101 ? 6.663 -2.875 4.597 1.00 95.06 101 ILE A C 1
ATOM 783 O O . ILE A 1 101 ? 5.638 -2.604 5.221 1.00 95.06 101 ILE A O 1
ATOM 787 N N . TYR A 1 102 ? 7.850 -2.382 4.937 1.00 94.06 102 TYR A N 1
ATOM 788 C CA . TYR A 1 102 ? 7.975 -1.397 6.000 1.00 94.06 102 TYR A CA 1
ATOM 789 C C . TYR A 1 102 ? 7.365 -0.062 5.570 1.00 94.06 102 TYR A C 1
ATOM 791 O O . TYR A 1 102 ? 7.746 0.513 4.551 1.00 94.06 102 TYR A O 1
ATOM 799 N N . THR A 1 103 ? 6.458 0.466 6.386 1.00 92.12 103 THR A N 1
ATOM 800 C CA . THR A 1 103 ? 5.779 1.739 6.102 1.00 92.12 103 THR A CA 1
ATOM 801 C C . THR A 1 103 ? 6.665 2.968 6.297 1.00 92.12 103 THR A C 1
ATOM 803 O O . THR A 1 103 ? 6.263 4.055 5.918 1.00 92.12 103 THR A O 1
ATOM 806 N N . GLY A 1 104 ? 7.853 2.840 6.898 1.00 90.38 104 GLY A N 1
ATOM 807 C CA . GLY A 1 104 ? 8.630 3.999 7.359 1.00 90.38 104 GLY A CA 1
ATOM 808 C C . GLY A 1 104 ? 8.270 4.434 8.784 1.00 90.38 104 GLY A C 1
ATOM 809 O O . GLY A 1 104 ? 9.051 5.144 9.417 1.00 90.38 104 GLY A O 1
ATOM 810 N N . THR A 1 105 ? 7.158 3.928 9.326 1.00 90.38 105 THR A N 1
ATOM 811 C CA . THR A 1 105 ? 6.622 4.302 10.638 1.00 90.38 105 THR A CA 1
ATOM 812 C C . THR A 1 105 ? 6.799 3.188 11.667 1.00 90.38 105 THR A C 1
ATOM 814 O O . THR A 1 105 ? 6.624 2.002 11.383 1.00 90.38 105 THR A O 1
ATOM 817 N N . ARG A 1 106 ? 7.126 3.565 12.905 1.00 90.94 106 ARG A N 1
ATOM 818 C CA . ARG A 1 106 ? 7.176 2.632 14.038 1.00 90.94 106 ARG A CA 1
ATOM 819 C C . ARG A 1 106 ? 5.809 2.479 14.689 1.00 90.94 106 ARG A C 1
ATOM 821 O O . ARG A 1 106 ? 5.010 3.412 14.715 1.00 90.94 106 ARG A O 1
ATOM 828 N N . CYS A 1 107 ? 5.568 1.307 15.254 1.00 90.25 107 CYS A N 1
ATOM 829 C CA . CYS A 1 107 ? 4.374 1.063 16.035 1.00 90.25 107 CYS A CA 1
ATOM 830 C C . CYS A 1 107 ? 4.378 1.842 17.353 1.00 90.25 107 CYS A C 1
ATOM 832 O O . CYS A 1 107 ? 5.402 2.015 18.011 1.00 90.25 107 CYS A O 1
ATOM 834 N N . SER A 1 108 ? 3.189 2.297 17.725 1.00 86.12 108 SER A N 1
ATOM 835 C CA . SER A 1 108 ? 2.846 2.973 18.969 1.00 86.12 108 SER A CA 1
ATOM 836 C C . SER A 1 108 ? 1.433 2.549 19.374 1.00 86.12 108 SER A C 1
ATOM 838 O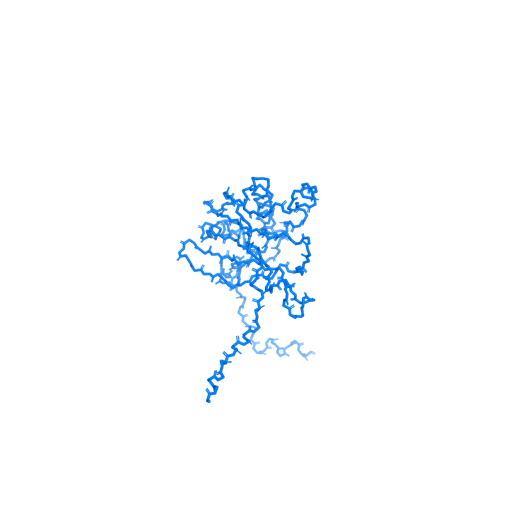 O . SER A 1 108 ? 0.717 1.934 18.585 1.00 86.12 108 SER A O 1
ATOM 840 N N . GLU A 1 109 ? 0.978 2.933 20.564 1.00 80.12 109 GLU A N 1
ATOM 841 C CA . GLU A 1 109 ? -0.384 2.605 21.016 1.00 80.12 109 GLU A CA 1
ATOM 842 C C . GLU A 1 109 ? -1.485 3.167 20.094 1.00 80.12 109 GLU A C 1
ATOM 844 O O . GLU A 1 109 ? -2.575 2.605 20.007 1.00 80.12 109 GLU A O 1
ATOM 849 N N . LYS A 1 110 ? -1.185 4.248 19.358 1.00 83.88 110 LYS A N 1
ATOM 850 C CA . LYS A 1 110 ? -2.102 4.908 18.413 1.00 83.88 110 LYS A CA 1
ATOM 851 C C . LYS A 1 110 ? -1.991 4.384 16.979 1.00 83.88 110 LYS A C 1
ATOM 853 O O . LYS A 1 110 ? -2.638 4.931 16.080 1.00 83.88 110 LYS A O 1
ATOM 858 N N . THR A 1 111 ? -1.137 3.392 16.737 1.00 90.00 111 THR A N 1
ATOM 859 C CA . THR A 1 111 ? -0.947 2.840 15.397 1.00 90.00 111 THR A CA 1
ATOM 860 C C . THR A 1 111 ? -2.232 2.194 14.909 1.00 90.00 111 THR A C 1
ATOM 862 O O . THR A 1 111 ? -2.892 1.454 15.635 1.00 90.00 111 THR A O 1
ATOM 865 N N . LEU A 1 112 ? -2.590 2.503 13.665 1.00 92.69 112 LEU A N 1
ATOM 866 C CA . LEU A 1 112 ? -3.773 1.949 13.039 1.00 92.69 112 LEU A CA 1
ATOM 867 C C . LEU A 1 112 ? -3.442 0.571 12.459 1.00 92.69 112 LEU A C 1
ATOM 869 O O . LEU A 1 112 ? -2.715 0.466 11.473 1.00 92.69 112 LEU A O 1
ATOM 873 N N . ILE A 1 113 ? -3.982 -0.469 13.086 1.00 94.00 113 ILE A N 1
ATOM 874 C CA . ILE A 1 113 ? -3.903 -1.858 12.630 1.00 94.00 113 ILE A CA 1
ATOM 875 C C . ILE A 1 113 ? -5.196 -2.164 11.882 1.00 94.00 113 ILE A C 1
ATOM 877 O O . ILE A 1 113 ? -6.290 -1.950 12.409 1.00 9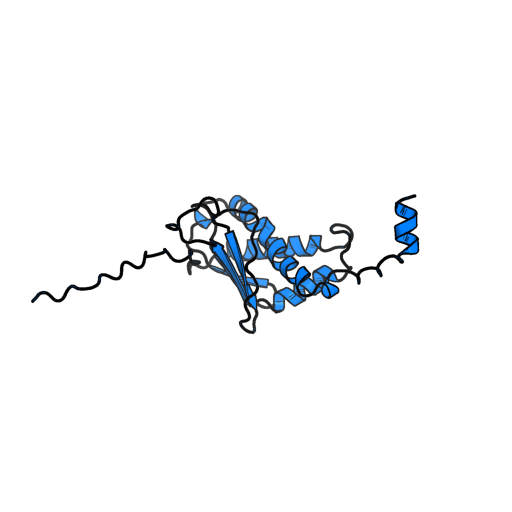4.00 113 ILE A O 1
ATOM 881 N N . PHE A 1 114 ? -5.087 -2.634 10.643 1.00 96.81 114 PHE A N 1
ATOM 882 C CA . PHE A 1 114 ? -6.257 -2.854 9.799 1.00 96.81 114 PHE A CA 1
ATOM 883 C C . PHE A 1 114 ? -6.039 -3.961 8.774 1.00 96.81 114 PHE A C 1
ATOM 885 O O . PHE A 1 114 ? -4.913 -4.315 8.431 1.00 96.81 114 PHE A O 1
ATOM 892 N N . ARG A 1 115 ? -7.149 -4.488 8.265 1.00 98.12 115 ARG A N 1
ATOM 893 C CA . ARG A 1 115 ? -7.198 -5.381 7.108 1.00 98.12 115 ARG A CA 1
ATOM 894 C C . ARG A 1 115 ? -8.041 -4.721 6.030 1.00 98.12 115 ARG A C 1
ATOM 896 O O . ARG A 1 115 ? -9.184 -4.371 6.299 1.00 98.12 115 ARG A O 1
ATOM 903 N N . ALA A 1 116 ? -7.501 -4.592 4.831 1.00 98.38 116 ALA A N 1
ATOM 904 C CA . ALA A 1 116 ? -8.204 -4.118 3.650 1.00 98.38 116 ALA A CA 1
ATOM 905 C C . ALA A 1 116 ? -8.351 -5.273 2.658 1.00 98.38 116 ALA A C 1
ATOM 907 O O . ALA A 1 116 ? -7.349 -5.874 2.275 1.00 98.38 116 ALA A O 1
ATOM 908 N N . THR A 1 117 ? -9.575 -5.590 2.253 1.00 98.31 117 THR A N 1
ATOM 909 C CA . THR A 1 117 ? -9.843 -6.558 1.185 1.00 98.31 117 THR A CA 1
ATOM 910 C C . THR A 1 117 ? -10.002 -5.825 -0.133 1.00 98.31 117 THR A C 1
ATOM 912 O O . THR A 1 117 ? -10.551 -4.721 -0.192 1.00 98.31 117 THR A O 1
ATOM 915 N N . PHE A 1 118 ? -9.496 -6.437 -1.194 1.00 98.44 118 PHE A N 1
ATOM 916 C CA . PHE A 1 118 ? -9.493 -5.864 -2.526 1.00 98.44 118 PHE A CA 1
ATOM 917 C C . PHE A 1 118 ? -10.454 -6.623 -3.431 1.00 98.44 118 PHE A C 1
ATOM 919 O O . PHE A 1 118 ? -10.556 -7.850 -3.380 1.00 98.44 118 PHE A O 1
ATOM 926 N N . LYS A 1 119 ? -11.152 -5.873 -4.279 1.00 97.88 119 LYS A N 1
ATOM 927 C CA . LYS A 1 119 ? -11.983 -6.390 -5.358 1.00 97.88 119 LYS A CA 1
ATOM 928 C C . LYS A 1 119 ? -11.801 -5.485 -6.562 1.00 97.88 119 LYS A C 1
ATOM 930 O O . LYS A 1 119 ? -11.860 -4.266 -6.434 1.00 97.88 119 LYS A O 1
ATOM 935 N N . GLU A 1 120 ? -11.545 -6.086 -7.720 1.00 95.88 120 GLU A N 1
ATOM 936 C CA . GLU A 1 120 ? -11.384 -5.351 -8.982 1.00 95.88 120 GLU A CA 1
ATOM 937 C C . GLU A 1 120 ? -10.360 -4.196 -8.883 1.00 95.88 120 GLU A C 1
ATOM 939 O O . GLU A 1 120 ? -10.576 -3.100 -9.395 1.00 95.88 120 GLU A O 1
ATOM 944 N N . GLY A 1 121 ? -9.239 -4.429 -8.190 1.00 96.38 121 GLY A N 1
ATOM 945 C CA . GLY A 1 121 ? -8.161 -3.443 -8.072 1.00 96.38 121 GLY A CA 1
ATOM 946 C C . GLY A 1 121 ? -8.466 -2.246 -7.166 1.00 96.38 121 GLY A C 1
ATOM 947 O O . GLY A 1 121 ? -7.739 -1.249 -7.201 1.00 96.38 121 GLY A O 1
ATOM 948 N N . ARG A 1 122 ? -9.526 -2.327 -6.353 1.00 98.25 122 ARG A N 1
ATOM 949 C CA . ARG A 1 122 ? -9.924 -1.315 -5.365 1.00 98.25 122 ARG A CA 1
ATOM 950 C C . ARG A 1 122 ? -10.144 -1.941 -3.998 1.00 98.25 122 ARG A C 1
ATOM 952 O O . ARG A 1 122 ? -10.431 -3.131 -3.900 1.00 98.25 122 ARG A O 1
ATOM 959 N N . VAL A 1 123 ? -10.041 -1.133 -2.945 1.00 98.56 123 VAL A N 1
ATOM 960 C CA . VAL A 1 123 ? -10.415 -1.577 -1.597 1.00 98.56 123 VAL A CA 1
ATOM 961 C C . VAL A 1 123 ? -11.936 -1.685 -1.534 1.00 98.56 123 VAL A C 1
ATOM 963 O O . VAL A 1 123 ? -12.628 -0.680 -1.692 1.00 98.56 123 VAL A O 1
ATOM 966 N N . ASP A 1 124 ? -12.437 -2.893 -1.299 1.00 98.50 124 ASP A N 1
ATOM 967 C CA . ASP A 1 124 ? -13.865 -3.190 -1.151 1.00 98.50 124 ASP A CA 1
ATOM 968 C C . ASP A 1 124 ? -14.304 -2.986 0.302 1.00 98.50 124 ASP A C 1
ATOM 970 O O . ASP A 1 124 ? -15.257 -2.262 0.593 1.00 98.50 124 ASP A O 1
ATOM 974 N N . GLN A 1 125 ? -13.555 -3.569 1.243 1.00 98.38 125 GLN A N 1
ATOM 975 C CA . GLN A 1 125 ? -13.832 -3.457 2.672 1.00 98.38 125 GLN A CA 1
ATOM 976 C C . GLN A 1 125 ? -12.553 -3.191 3.455 1.00 98.38 125 GLN A C 1
ATOM 978 O O . GLN A 1 125 ? -11.466 -3.645 3.105 1.00 98.38 125 GLN A O 1
ATOM 983 N N . ALA A 1 126 ? -12.700 -2.474 4.564 1.00 98.19 126 ALA A N 1
ATOM 984 C CA . ALA A 1 126 ? -11.649 -2.303 5.551 1.00 98.19 126 A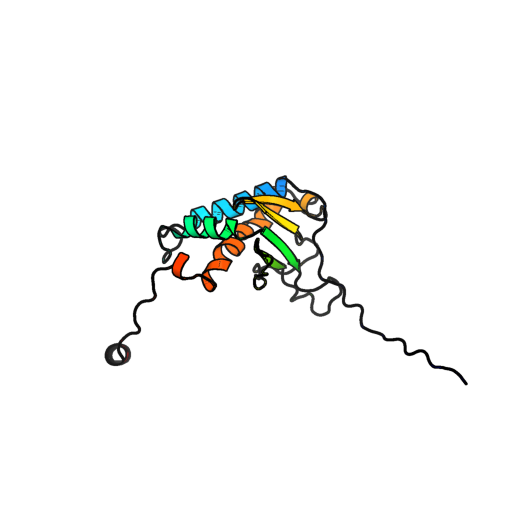LA A CA 1
ATOM 985 C C . ALA A 1 126 ? -12.180 -2.685 6.932 1.00 98.19 126 ALA A C 1
ATOM 987 O O . ALA A 1 126 ? -13.315 -2.354 7.282 1.00 98.19 126 ALA A O 1
ATOM 988 N N . PHE A 1 127 ? -11.346 -3.366 7.709 1.00 97.94 127 PHE A N 1
ATOM 989 C CA . PHE A 1 127 ? -11.650 -3.847 9.047 1.00 97.94 127 PHE A CA 1
ATOM 990 C C . PHE A 1 127 ? -10.598 -3.365 10.035 1.00 97.94 127 PHE A C 1
ATOM 992 O O . PHE A 1 127 ? -9.401 -3.410 9.744 1.00 97.94 127 PHE A O 1
ATOM 999 N N . THR A 1 128 ? -11.049 -2.926 11.202 1.00 95.56 128 THR A N 1
ATOM 1000 C CA . THR A 1 128 ? -10.207 -2.418 12.287 1.00 95.56 128 THR A CA 1
ATOM 1001 C C . THR A 1 128 ? -10.693 -2.962 13.630 1.00 95.56 128 THR A C 1
ATOM 1003 O O . THR A 1 128 ? -11.650 -3.738 13.712 1.00 95.56 128 THR A O 1
ATOM 1006 N N . ASP A 1 129 ? -10.037 -2.548 14.708 1.00 92.06 129 ASP A N 1
ATOM 1007 C CA . ASP A 1 129 ? -10.498 -2.737 16.085 1.00 92.06 129 ASP A CA 1
ATOM 1008 C C . ASP A 1 129 ? -11.242 -1.512 16.657 1.00 92.06 129 ASP A C 1
ATOM 1010 O O . ASP A 1 129 ? -11.556 -1.470 17.845 1.00 92.06 129 ASP A O 1
ATOM 1014 N N . GLY A 1 130 ? -11.543 -0.516 15.817 1.00 91.88 130 GLY A N 1
ATOM 1015 C CA . GLY A 1 130 ? -12.254 0.704 16.189 1.00 91.88 130 GLY A CA 1
ATOM 1016 C C . GLY A 1 130 ? -11.375 1.843 16.714 1.00 91.88 130 GLY A C 1
ATOM 1017 O O . GLY A 1 130 ? -11.910 2.927 16.968 1.00 91.88 130 GLY A O 1
ATOM 1018 N N . ARG A 1 131 ? -10.049 1.662 16.860 1.00 90.00 131 ARG A N 1
ATOM 1019 C CA . ARG A 1 131 ? -9.139 2.733 17.322 1.00 90.00 131 ARG A CA 1
ATOM 1020 C C . ARG A 1 131 ? -9.165 3.974 16.430 1.00 90.00 131 ARG A C 1
ATOM 1022 O O . ARG A 1 131 ? -8.958 5.079 16.929 1.00 90.00 131 ARG A O 1
ATOM 1029 N N . GLU A 1 132 ? -9.461 3.834 15.137 1.00 92.88 132 GLU A N 1
ATOM 1030 C CA . GLU A 1 132 ? -9.559 4.971 14.215 1.00 92.88 132 GLU A CA 1
ATOM 1031 C C . GLU A 1 132 ? -10.623 5.989 14.638 1.00 92.88 132 GLU A C 1
ATOM 1033 O O . GLU A 1 132 ? -10.474 7.178 14.379 1.00 92.88 132 GLU A O 1
ATOM 1038 N N . ARG A 1 133 ? -11.670 5.541 15.342 1.00 93.94 133 ARG A N 1
ATOM 1039 C CA . ARG A 1 133 ? -12.813 6.371 15.757 1.00 93.94 133 ARG A CA 1
ATOM 1040 C C . ARG A 1 133 ? -12.483 7.324 16.905 1.00 93.94 133 ARG A C 1
ATOM 1042 O O . ARG A 1 133 ? -13.297 8.172 17.248 1.00 93.94 133 ARG A O 1
ATOM 1049 N N . GLN A 1 134 ? -11.300 7.181 17.501 1.00 93.31 134 GLN A N 1
ATOM 1050 C CA . GLN A 1 134 ? -10.780 8.078 18.536 1.00 93.31 134 GLN A CA 1
ATOM 1051 C C . GLN A 1 134 ? -10.018 9.275 17.943 1.00 93.31 134 GLN A C 1
ATOM 1053 O O . GLN A 1 134 ? -9.454 10.076 18.682 1.00 93.31 134 GLN A O 1
ATOM 1058 N N . SER A 1 135 ? -9.911 9.368 16.616 1.00 93.00 135 SER A N 1
ATOM 1059 C CA . SER A 1 135 ? -9.226 10.448 15.901 1.00 93.00 135 SER A CA 1
ATOM 1060 C C . SER A 1 135 ? -10.168 11.075 14.875 1.00 93.00 135 SER A C 1
ATOM 1062 O O . SER A 1 135 ? -11.161 10.462 14.476 1.00 93.00 135 SER A O 1
ATOM 1064 N N . SER A 1 136 ? -9.876 12.305 14.446 1.00 96.62 136 SER A N 1
ATOM 1065 C CA . SER A 1 136 ? -10.646 12.921 13.366 1.00 96.62 136 SER A CA 1
ATOM 1066 C C . SER A 1 136 ? -10.413 12.176 12.046 1.00 96.62 136 SER A C 1
ATOM 1068 O O . SER A 1 136 ? -9.397 11.501 11.860 1.00 96.62 136 SER A O 1
ATOM 1070 N N . VAL A 1 137 ? -11.342 12.309 11.095 1.00 97.00 137 VAL A N 1
ATOM 1071 C CA . VAL A 1 137 ? -11.179 11.723 9.753 1.00 97.00 137 VAL A CA 1
ATOM 1072 C C . VAL A 1 137 ? -9.924 12.262 9.062 1.00 97.00 137 VAL A C 1
ATOM 1074 O O . VAL A 1 137 ? -9.251 11.505 8.367 1.00 97.00 137 VAL A O 1
ATOM 1077 N N . ASP A 1 138 ? -9.581 13.531 9.280 1.00 97.25 138 ASP A N 1
ATOM 1078 C CA . ASP A 1 138 ? -8.394 14.154 8.692 1.00 97.25 138 ASP A CA 1
ATOM 1079 C C . ASP A 1 138 ? -7.098 13.586 9.289 1.00 97.25 138 ASP A C 1
ATOM 1081 O O . ASP A 1 138 ? -6.164 13.286 8.543 1.00 97.25 138 ASP A O 1
ATOM 1085 N N . ASP A 1 139 ? -7.064 13.322 10.600 1.00 95.62 139 ASP A N 1
ATOM 1086 C CA . ASP A 1 139 ? -5.927 12.639 11.233 1.00 95.62 139 ASP A CA 1
ATOM 1087 C C . ASP A 1 139 ? -5.745 11.227 10.672 1.00 95.62 139 ASP A C 1
ATOM 1089 O O . ASP A 1 139 ? -4.624 10.800 10.385 1.00 95.62 139 ASP A O 1
ATOM 1093 N N . VAL A 1 140 ? -6.846 10.480 10.517 1.00 96.38 140 VAL A N 1
ATOM 1094 C CA . VAL A 1 140 ? -6.807 9.131 9.939 1.00 96.38 140 VAL A CA 1
ATOM 1095 C C . VAL A 1 140 ? -6.347 9.196 8.485 1.00 96.38 140 VAL A C 1
ATOM 1097 O O . VAL A 1 140 ? -5.488 8.401 8.107 1.00 96.38 140 VAL A O 1
ATOM 1100 N N . ARG A 1 141 ? -6.834 10.168 7.698 1.00 97.44 141 ARG A N 1
ATOM 1101 C CA . ARG A 1 141 ? -6.384 10.407 6.318 1.00 97.44 141 ARG A CA 1
ATOM 1102 C C . ARG A 1 141 ? -4.874 10.620 6.269 1.00 97.44 141 ARG A C 1
ATOM 1104 O O . ARG A 1 141 ? -4.211 9.971 5.471 1.00 97.44 141 ARG A O 1
ATOM 1111 N N . GLY A 1 142 ? -4.328 11.457 7.153 1.00 94.75 142 GLY A N 1
ATOM 1112 C CA . GLY A 1 142 ? -2.884 11.685 7.249 1.00 94.75 142 GLY A CA 1
ATOM 1113 C C . GLY A 1 142 ? -2.096 10.408 7.559 1.00 94.75 142 GLY A C 1
ATOM 1114 O O . GLY A 1 142 ? -1.076 10.144 6.929 1.00 94.75 142 GLY A O 1
ATOM 1115 N N . ARG A 1 143 ? -2.593 9.563 8.473 1.00 94.06 143 ARG A N 1
ATOM 1116 C CA . ARG A 1 143 ? -1.933 8.291 8.836 1.00 94.06 143 ARG A CA 1
ATOM 1117 C C . ARG A 1 143 ? -1.923 7.260 7.711 1.00 94.06 143 ARG A C 1
ATOM 1119 O O . ARG A 1 143 ? -1.019 6.432 7.677 1.00 94.06 143 ARG A O 1
ATOM 1126 N N . VAL A 1 144 ? -2.919 7.284 6.825 1.00 96.25 144 VAL A N 1
ATOM 1127 C CA . VAL A 1 144 ? -3.010 6.350 5.690 1.00 96.25 144 VAL A CA 1
ATOM 1128 C C . VAL A 1 144 ? -2.603 6.979 4.360 1.00 96.25 144 VAL A C 1
ATOM 1130 O O . VAL A 1 144 ? -2.718 6.321 3.334 1.00 96.25 144 VAL A O 1
ATOM 1133 N N . ALA A 1 145 ? -2.097 8.215 4.355 1.00 94.88 145 ALA A N 1
ATOM 1134 C CA . ALA A 1 145 ? -1.764 8.941 3.131 1.00 94.88 145 ALA A CA 1
ATOM 1135 C C . ALA A 1 145 ? -0.742 8.194 2.258 1.00 94.88 145 ALA A C 1
ATOM 1137 O O . ALA A 1 145 ? -0.898 8.150 1.040 1.00 94.88 145 ALA A O 1
ATOM 1138 N N . GLU A 1 146 ? 0.245 7.536 2.875 1.00 94.44 146 GLU A N 1
ATOM 1139 C CA . GLU A 1 146 ? 1.273 6.761 2.165 1.00 94.44 146 GLU A CA 1
ATOM 1140 C C . GLU A 1 146 ? 0.822 5.351 1.746 1.00 94.44 146 GLU A C 1
ATOM 1142 O O . GLU A 1 146 ? 1.572 4.646 1.071 1.00 94.44 146 GLU A O 1
ATOM 1147 N N . PHE A 1 147 ? -0.371 4.897 2.146 1.00 97.69 147 PHE A N 1
ATOM 1148 C CA . PHE A 1 147 ? -0.828 3.527 1.892 1.00 97.69 147 PHE A CA 1
ATOM 1149 C C . PHE A 1 147 ? -0.765 3.159 0.407 1.00 97.69 147 PHE A C 1
ATOM 1151 O O . PHE A 1 147 ? -0.133 2.168 0.040 1.00 97.69 147 PHE A O 1
ATOM 1158 N N . GLY A 1 148 ? -1.370 3.988 -0.442 1.00 96.94 148 GLY A N 1
ATOM 1159 C CA . GLY A 1 148 ? -1.415 3.804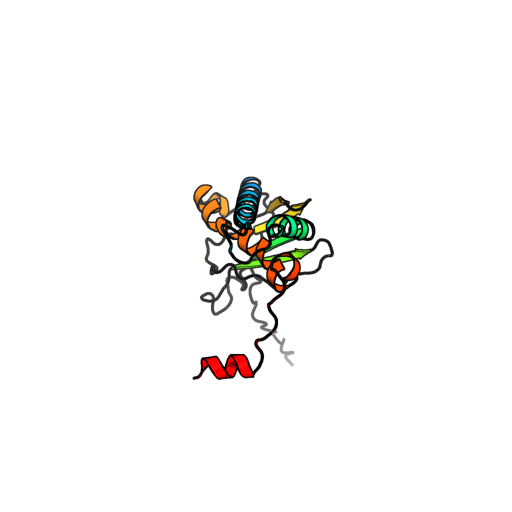 -1.884 1.00 96.94 148 GLY A CA 1
ATOM 1160 C C . GLY A 1 148 ? -0.025 3.714 -2.491 1.00 96.94 148 GLY A C 1
ATOM 1161 O O . GLY A 1 148 ? 0.242 2.787 -3.251 1.00 96.94 148 GLY A O 1
ATOM 1162 N N . GLN A 1 149 ? 0.888 4.604 -2.095 1.00 96.00 149 GLN A N 1
ATOM 1163 C CA . GLN A 1 149 ? 2.267 4.595 -2.577 1.00 96.00 149 GLN A CA 1
ATOM 1164 C C . GLN A 1 149 ? 2.979 3.294 -2.190 1.00 96.00 149 GLN A C 1
ATOM 1166 O O . GLN A 1 149 ? 3.497 2.596 -3.055 1.00 96.00 149 GLN A O 1
ATOM 1171 N N . LYS A 1 150 ? 2.957 2.908 -0.905 1.00 96.44 150 LYS A N 1
ATOM 1172 C CA . LYS A 1 150 ? 3.639 1.686 -0.442 1.00 96.44 150 LYS A CA 1
ATOM 1173 C C . LYS A 1 150 ? 3.092 0.429 -1.112 1.00 96.44 150 LYS A C 1
ATOM 1175 O O . LYS A 1 150 ? 3.874 -0.449 -1.458 1.00 96.44 150 LYS A O 1
ATOM 1180 N N . VAL A 1 151 ? 1.773 0.333 -1.285 1.00 96.62 151 VAL A N 1
ATOM 1181 C CA . VAL A 1 151 ? 1.142 -0.832 -1.918 1.00 96.62 151 VAL A CA 1
ATOM 1182 C C . VAL A 1 151 ? 1.458 -0.863 -3.409 1.00 96.62 151 VAL A C 1
ATOM 1184 O O . VAL A 1 151 ? 1.963 -1.868 -3.897 1.00 96.62 151 VAL A O 1
ATOM 1187 N N . THR A 1 152 ? 1.220 0.225 -4.139 1.00 95.50 152 THR A N 1
ATOM 1188 C CA . THR A 1 152 ? 1.393 0.242 -5.601 1.00 95.50 152 THR A CA 1
ATOM 1189 C C . THR A 1 152 ? 2.855 0.140 -6.036 1.00 95.50 152 THR A C 1
ATOM 1191 O O . THR A 1 152 ? 3.130 -0.476 -7.062 1.00 95.50 152 THR A O 1
ATOM 1194 N N . TRP A 1 153 ? 3.795 0.686 -5.259 1.00 93.19 153 TRP A N 1
ATOM 1195 C CA . TRP A 1 153 ? 5.228 0.659 -5.585 1.00 93.19 153 TRP A CA 1
ATOM 1196 C C . TRP A 1 153 ? 5.889 -0.664 -5.191 1.00 93.19 153 TRP A C 1
ATOM 1198 O O . TRP A 1 153 ? 7.011 -0.943 -5.599 1.00 93.19 153 TRP A O 1
ATOM 1208 N N . SER A 1 154 ? 5.202 -1.515 -4.425 1.00 93.25 154 SER A N 1
ATOM 1209 C CA . SER A 1 154 ? 5.742 -2.814 -4.003 1.00 93.25 154 SER A CA 1
ATOM 1210 C C . SER A 1 154 ? 5.991 -3.791 -5.156 1.00 93.25 154 SER A C 1
ATOM 1212 O O . SER A 1 154 ? 6.839 -4.682 -5.048 1.00 93.25 154 SER A O 1
ATOM 1214 N N . ASP A 1 155 ? 5.296 -3.600 -6.278 1.00 94.19 155 ASP A N 1
ATOM 1215 C CA . ASP A 1 155 ? 5.486 -4.408 -7.480 1.00 94.19 155 ASP A CA 1
ATOM 1216 C C . ASP A 1 155 ? 6.730 -3.994 -8.277 1.00 94.19 155 ASP A C 1
ATOM 1218 O O . ASP A 1 155 ? 7.218 -4.758 -9.103 1.00 94.19 155 ASP A O 1
ATOM 1222 N N . TRP A 1 156 ? 7.289 -2.806 -8.026 1.00 91.88 156 TRP A N 1
ATOM 1223 C CA . TRP A 1 156 ? 8.391 -2.253 -8.817 1.00 91.88 156 TRP A CA 1
ATOM 1224 C C . TRP A 1 156 ? 9.659 -3.103 -8.757 1.00 91.88 156 TRP A C 1
ATOM 1226 O O . TRP A 1 156 ? 10.341 -3.263 -9.770 1.00 91.88 156 TRP A O 1
ATOM 1236 N N . ASP A 1 157 ? 9.954 -3.678 -7.593 1.00 85.88 157 ASP A N 1
ATOM 1237 C CA . ASP A 1 157 ? 11.123 -4.541 -7.406 1.00 85.88 157 ASP A CA 1
ATOM 1238 C C . ASP A 1 157 ? 10.919 -5.935 -8.017 1.00 85.88 157 ASP A C 1
ATOM 1240 O O . ASP A 1 157 ? 11.881 -6.580 -8.430 1.00 85.88 157 ASP A O 1
ATOM 1244 N N . HIS A 1 158 ? 9.669 -6.397 -8.107 1.00 87.62 158 HIS A N 1
ATOM 1245 C CA . HIS A 1 158 ? 9.325 -7.731 -8.605 1.00 87.62 158 HIS A CA 1
ATOM 1246 C C . HIS A 1 158 ? 9.115 -7.739 -10.124 1.00 87.62 158 HIS A C 1
ATOM 1248 O O . HIS A 1 158 ? 9.520 -8.676 -10.810 1.00 87.62 158 HIS A O 1
ATOM 1254 N N . HIS A 1 159 ? 8.533 -6.668 -10.662 1.00 93.62 159 HIS A N 1
ATOM 1255 C CA . HIS A 1 159 ? 8.168 -6.531 -12.066 1.00 93.62 159 HIS A CA 1
ATOM 1256 C C . HIS A 1 159 ? 8.616 -5.182 -12.628 1.00 93.62 159 HIS A C 1
ATOM 1258 O O . HIS A 1 159 ? 7.846 -4.465 -13.264 1.00 93.62 159 HIS A O 1
ATOM 1264 N N . ARG A 1 160 ? 9.896 -4.844 -12.445 1.00 94.19 160 ARG A N 1
ATOM 1265 C CA . ARG A 1 160 ? 10.486 -3.564 -12.874 1.00 94.19 160 ARG A CA 1
ATOM 1266 C C . ARG A 1 160 ? 10.129 -3.152 -14.308 1.00 94.19 160 ARG A C 1
ATOM 1268 O O . ARG A 1 160 ? 9.857 -1.981 -14.555 1.00 94.19 160 ARG A O 1
ATOM 1275 N N . ALA A 1 161 ? 10.086 -4.110 -15.235 1.00 95.19 161 ALA A N 1
ATOM 1276 C CA . ALA A 1 161 ? 9.758 -3.875 -16.644 1.00 95.19 161 ALA A CA 1
ATOM 1277 C C . ALA A 1 161 ? 8.329 -3.343 -16.884 1.00 95.19 161 ALA A C 1
ATOM 1279 O O . ALA A 1 161 ? 8.062 -2.793 -17.946 1.00 95.19 161 ALA A O 1
ATOM 1280 N N . ARG A 1 162 ? 7.413 -3.477 -15.913 1.00 95.88 162 ARG A N 1
ATOM 1281 C CA . ARG A 1 162 ? 6.073 -2.868 -15.960 1.00 95.88 162 ARG A CA 1
ATOM 1282 C C . ARG A 1 162 ? 6.100 -1.357 -15.694 1.00 95.88 162 ARG A C 1
ATOM 1284 O O . ARG A 1 162 ? 5.110 -0.684 -15.955 1.00 95.88 162 ARG A O 1
ATOM 1291 N N . TYR A 1 163 ? 7.188 -0.821 -15.148 1.00 96.94 163 TYR A N 1
ATOM 1292 C CA . TYR A 1 163 ? 7.208 0.536 -14.590 1.00 96.94 163 TYR A CA 1
ATOM 1293 C C . TYR A 1 163 ? 8.317 1.412 -15.153 1.00 96.94 163 TYR A C 1
ATOM 1295 O O . TYR A 1 163 ? 8.135 2.620 -15.269 1.00 96.94 163 TYR A O 1
ATOM 1303 N N . PHE A 1 164 ? 9.450 0.817 -15.516 1.00 96.44 164 PHE A N 1
ATOM 1304 C CA . PHE A 1 164 ? 10.643 1.538 -15.944 1.00 96.44 164 PHE A CA 1
ATOM 1305 C C . PHE A 1 164 ? 11.079 1.081 -17.337 1.00 96.44 164 PHE A C 1
ATOM 1307 O O . PHE A 1 164 ? 10.893 -0.092 -17.681 1.00 96.44 164 PHE A O 1
ATOM 1314 N N . PRO A 1 165 ? 11.711 1.968 -18.126 1.00 94.31 165 PRO A N 1
ATOM 1315 C CA . PRO A 1 165 ? 12.384 1.551 -19.343 1.00 94.31 165 PRO A CA 1
ATOM 1316 C C . PRO A 1 165 ? 13.495 0.536 -19.016 1.00 94.31 165 PRO A C 1
ATOM 1318 O O . PRO A 1 165 ? 13.996 0.496 -17.882 1.00 94.31 165 PRO A O 1
ATOM 1321 N N . PRO A 1 166 ? 13.908 -0.288 -19.994 1.00 90.94 166 PRO A N 1
ATOM 1322 C CA . PRO A 1 166 ? 15.038 -1.185 -19.805 1.00 90.94 166 PRO A CA 1
ATOM 1323 C C . PRO A 1 166 ? 16.287 -0.384 -19.403 1.00 90.94 166 PRO A C 1
ATOM 1325 O O . PRO A 1 166 ? 16.489 0.728 -19.905 1.00 90.94 166 PRO A O 1
ATOM 1328 N N . PRO A 1 167 ? 17.127 -0.916 -18.496 1.00 87.69 167 PRO A N 1
ATOM 1329 C CA . PRO A 1 167 ? 18.350 -0.231 -18.107 1.00 87.69 167 PRO A CA 1
ATOM 1330 C C . PRO A 1 167 ? 19.257 -0.039 -19.334 1.00 87.69 167 PRO A C 1
ATOM 1332 O O . PRO A 1 167 ? 19.298 -0.918 -20.203 1.00 87.69 167 PRO A O 1
ATOM 1335 N N . PRO A 1 168 ? 19.993 1.084 -19.421 1.00 86.44 168 PRO A N 1
ATOM 1336 C CA . PRO A 1 168 ? 20.970 1.266 -20.482 1.00 86.44 168 PRO A CA 1
ATOM 1337 C C . PRO A 1 168 ? 22.053 0.177 -20.397 1.00 86.44 168 PRO A C 1
ATOM 1339 O O . PRO A 1 168 ? 22.324 -0.344 -19.309 1.00 86.44 168 PRO A O 1
ATOM 1342 N N . PRO A 1 169 ? 22.687 -0.179 -21.526 1.00 87.69 169 PRO A N 1
ATOM 1343 C CA . PRO A 1 169 ? 23.809 -1.106 -21.508 1.00 87.69 169 PRO A CA 1
ATOM 1344 C C . PRO A 1 169 ? 24.953 -0.539 -20.650 1.00 87.69 169 PRO A C 1
ATOM 1346 O O . PRO A 1 169 ? 25.141 0.682 -20.619 1.00 87.69 169 PRO A O 1
ATOM 1349 N N . PRO A 1 170 ? 25.726 -1.395 -19.957 1.00 87.62 170 PRO A N 1
ATOM 1350 C CA . PRO A 1 170 ? 26.867 -0.935 -19.179 1.00 87.62 170 PRO A CA 1
ATOM 1351 C C . PRO A 1 170 ? 27.874 -0.211 -20.090 1.00 87.62 170 PRO A C 1
ATOM 1353 O O . PRO A 1 170 ? 28.088 -0.655 -21.225 1.00 87.62 170 PRO A O 1
ATOM 1356 N N . PRO A 1 171 ? 28.493 0.888 -19.618 1.00 86.75 171 PRO A N 1
ATOM 1357 C CA . PRO A 1 171 ? 29.498 1.602 -20.393 1.00 86.75 171 PRO A CA 1
ATOM 1358 C C . PRO A 1 171 ? 30.663 0.669 -20.732 1.00 86.75 171 PRO A C 1
ATOM 1360 O O . PRO A 1 171 ? 31.040 -0.202 -19.941 1.00 86.75 171 PRO A O 1
ATOM 1363 N N . ALA A 1 172 ? 31.242 0.831 -21.923 1.00 90.44 172 ALA A N 1
ATOM 1364 C CA . ALA A 1 172 ? 32.400 0.032 -22.298 1.00 90.44 172 ALA A CA 1
ATOM 1365 C C . ALA A 1 172 ? 33.593 0.390 -21.385 1.00 90.44 172 ALA A C 1
ATOM 1367 O O . ALA A 1 172 ? 33.734 1.554 -21.008 1.00 90.44 172 ALA A O 1
ATOM 1368 N N . PRO A 1 173 ? 34.514 -0.547 -21.077 1.00 88.56 173 PRO A N 1
ATOM 1369 C CA . PRO A 1 173 ? 35.655 -0.275 -20.192 1.00 88.56 173 PRO A CA 1
ATOM 1370 C C . PRO A 1 173 ? 36.500 0.942 -20.603 1.00 88.56 173 PRO A C 1
ATOM 1372 O O . PRO A 1 173 ? 37.015 1.660 -19.754 1.00 88.56 173 PRO A O 1
ATOM 1375 N N . ARG A 1 174 ? 36.601 1.205 -21.913 1.00 86.38 174 ARG A N 1
ATOM 1376 C CA . ARG A 1 174 ? 37.285 2.380 -22.479 1.00 86.38 174 ARG A CA 1
ATOM 1377 C C . ARG A 1 174 ? 36.605 3.713 -22.153 1.00 86.38 174 ARG A C 1
ATOM 1379 O O . ARG A 1 174 ? 37.273 4.736 -22.144 1.00 86.38 174 ARG A O 1
ATOM 1386 N N . ASP A 1 175 ? 35.291 3.702 -21.964 1.00 84.62 175 ASP A N 1
ATOM 1387 C CA . ASP A 1 175 ? 34.508 4.899 -21.667 1.00 84.62 175 ASP A CA 1
ATOM 1388 C C . ASP A 1 175 ? 34.577 5.185 -20.163 1.00 84.62 175 ASP A C 1
ATOM 1390 O O . ASP A 1 175 ? 34.774 6.331 -19.785 1.00 84.62 175 ASP A O 1
ATOM 1394 N N . VAL A 1 176 ? 34.592 4.137 -19.327 1.00 84.88 176 VAL A N 1
ATOM 1395 C CA . VAL A 1 176 ? 34.887 4.252 -17.886 1.00 84.88 176 VAL A CA 1
ATOM 1396 C C . VAL A 1 176 ? 36.299 4.789 -17.651 1.00 84.88 176 VAL A C 1
ATOM 1398 O O . VAL A 1 176 ? 36.489 5.652 -16.805 1.00 84.88 176 VAL A O 1
ATOM 1401 N N . ALA A 1 177 ? 37.299 4.318 -18.404 1.00 83.50 177 ALA A N 1
ATOM 1402 C CA . ALA A 1 177 ? 38.680 4.784 -18.255 1.00 83.50 177 ALA A CA 1
ATOM 1403 C C . ALA A 1 177 ? 38.828 6.303 -18.476 1.00 83.50 177 ALA A C 1
ATOM 1405 O O . ALA A 1 177 ? 39.577 6.943 -17.748 1.00 83.50 177 ALA A O 1
ATOM 1406 N N . LYS A 1 178 ? 38.062 6.882 -19.412 1.00 85.62 178 LYS A N 1
ATOM 1407 C CA . LYS A 1 178 ? 38.054 8.329 -19.691 1.00 85.62 178 LYS A CA 1
ATOM 1408 C C . LYS A 1 178 ? 37.449 9.178 -18.572 1.00 85.62 178 LYS A C 1
ATOM 1410 O O . LYS A 1 178 ? 37.678 10.376 -18.555 1.00 85.62 178 LYS A O 1
ATOM 1415 N N . GLU A 1 179 ? 36.649 8.600 -17.675 1.00 83.69 179 GLU A N 1
ATOM 1416 C CA . GLU A 1 179 ? 36.055 9.337 -16.547 1.00 83.69 179 GLU A CA 1
ATOM 1417 C C . GLU A 1 179 ? 37.064 9.604 -15.417 1.00 83.69 179 GLU A C 1
ATOM 1419 O O . GLU A 1 179 ? 36.800 10.426 -14.541 1.00 83.69 179 GLU A O 1
ATOM 1424 N N . TRP A 1 180 ? 38.207 8.910 -15.425 1.00 78.94 180 TRP A N 1
ATOM 1425 C CA . TRP A 1 180 ? 39.269 9.034 -14.421 1.00 78.94 180 TRP A CA 1
ATOM 1426 C C . TRP A 1 180 ? 40.498 9.820 -14.916 1.00 78.94 180 TRP A C 1
ATOM 1428 O O . TRP A 1 180 ? 41.474 9.930 -14.171 1.00 78.94 180 TRP A O 1
ATOM 1438 N N . GLU A 1 181 ? 40.454 10.344 -16.146 1.00 69.75 181 GLU A N 1
ATOM 1439 C CA . GLU A 1 181 ? 41.470 11.217 -16.766 1.00 69.75 181 GLU A CA 1
ATOM 1440 C C . GLU A 1 181 ? 41.042 12.691 -16.711 1.00 69.75 181 GLU A C 1
ATOM 1442 O O . GLU A 1 181 ? 41.919 13.539 -16.423 1.00 69.75 181 GLU A O 1
#